Protein AF-A0A3E0DYV6-F1 (afdb_monomer)

Organism: NCBI:txid1682742

Mean predicted aligned error: 4.16 Å

pLDDT: mean 92.26, std 8.98, range [36.53, 98.69]

Foldseek 3Di:
DPLFFWKWKWFADDVVLLVLLQQLVVVLLVLAQVVNDDDPVVNVVSHDPQLQQQADEDPPDDDDPDHHDDDDPQHHHPVVLSCCSRHQFQKRWDHWDDPDPGMIMTGIHGRDPPRSDPLSVQSSSV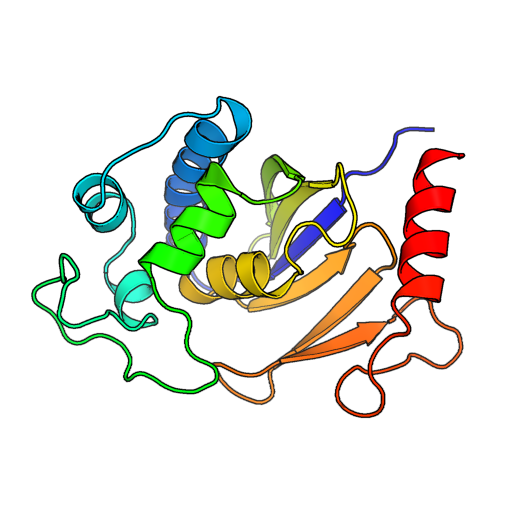SSVIGTAWTPNQLAIWGWADPDSRDIKIFGPPPPVRDICVVPNDDSVSSRVSNVVSVVD

Structure (mmCIF, N/CA/C/O backbone):
data_AF-A0A3E0DYV6-F1
#
_entry.id   AF-A0A3E0DYV6-F1
#
loop_
_atom_site.group_PDB
_atom_site.id
_atom_site.type_symbol
_atom_site.label_atom_id
_atom_site.label_alt_id
_atom_site.label_comp_id
_atom_site.label_asym_id
_atom_site.label_entity_id
_atom_site.label_seq_id
_atom_site.pdbx_PDB_ins_code
_atom_site.Cartn_x
_atom_site.Cartn_y
_atom_site.Cartn_z
_atom_site.occupancy
_atom_site.B_iso_or_equiv
_atom_site.auth_seq_id
_atom_site.auth_comp_id
_atom_site.auth_asym_id
_atom_site.auth_atom_id
_atom_site.pdbx_PDB_model_num
ATOM 1 N N . MET A 1 1 ? -1.177 6.296 27.813 1.00 36.53 1 MET A N 1
ATOM 2 C CA . MET A 1 1 ? -1.561 5.125 26.996 1.00 36.53 1 MET A CA 1
ATOM 3 C C . MET A 1 1 ? -0.676 5.125 25.763 1.00 36.53 1 MET A C 1
ATOM 5 O O . MET A 1 1 ? -0.430 6.206 25.243 1.00 36.53 1 MET A O 1
ATOM 9 N N . LYS A 1 2 ? -0.101 3.987 25.351 1.00 38.78 2 LYS A N 1
ATOM 10 C CA . LYS A 1 2 ? 0.674 3.945 24.100 1.00 38.78 2 LYS A CA 1
ATOM 11 C C . LYS A 1 2 ? -0.307 4.223 22.963 1.00 38.78 2 LYS A C 1
ATOM 13 O O . LYS A 1 2 ? -1.279 3.488 22.845 1.00 38.78 2 LYS A O 1
ATOM 18 N N . LYS A 1 3 ? -0.077 5.279 22.179 1.00 53.38 3 LYS A N 1
ATOM 19 C CA . LYS A 1 3 ? -0.738 5.420 20.879 1.00 53.38 3 LYS A CA 1
ATOM 20 C C . LYS A 1 3 ? -0.364 4.178 20.080 1.00 53.38 3 LYS A C 1
ATOM 22 O O . LYS A 1 3 ? 0.817 3.972 19.811 1.00 53.38 3 LYS A O 1
ATOM 27 N N . GLU A 1 4 ? -1.337 3.317 19.817 1.00 75.94 4 GLU A N 1
ATOM 28 C CA . GLU A 1 4 ? -1.139 2.222 18.880 1.00 75.94 4 GLU A CA 1
ATOM 29 C C . GLU A 1 4 ? -1.068 2.839 17.484 1.00 75.94 4 GLU A C 1
ATOM 31 O O . GLU A 1 4 ? -1.923 3.651 17.103 1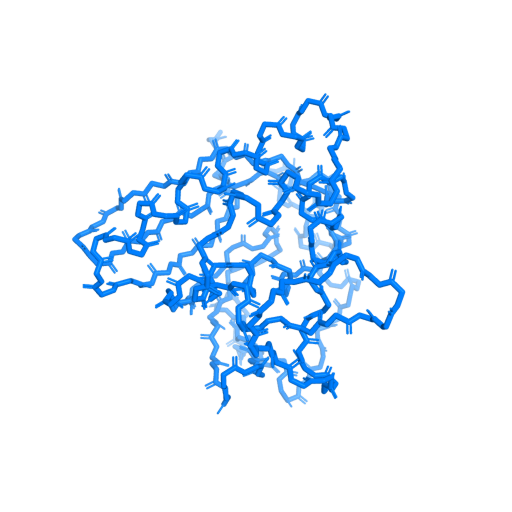.00 75.94 4 GLU A O 1
ATOM 36 N N . ASN A 1 5 ? 0.018 2.521 16.777 1.00 90.50 5 ASN A N 1
ATOM 37 C CA . ASN A 1 5 ? 0.214 2.925 15.392 1.00 90.50 5 ASN A CA 1
ATOM 38 C C . ASN A 1 5 ? -0.990 2.455 14.564 1.00 90.50 5 ASN A C 1
ATOM 40 O O . ASN A 1 5 ? -1.586 1.416 14.856 1.00 90.50 5 ASN A O 1
ATOM 44 N N . CYS A 1 6 ? -1.311 3.193 13.509 1.00 94.25 6 CYS A N 1
ATOM 45 C CA . CYS A 1 6 ? -2.191 2.683 12.469 1.00 94.25 6 CYS A CA 1
ATOM 46 C C . CYS A 1 6 ? -1.514 1.512 11.760 1.00 94.25 6 CYS A C 1
ATOM 48 O O . CYS A 1 6 ? -0.281 1.379 11.780 1.00 94.25 6 CYS A O 1
ATOM 50 N N . TYR A 1 7 ? -2.313 0.639 11.157 1.00 96.38 7 TYR A N 1
ATOM 51 C CA . TYR A 1 7 ? -1.773 -0.570 10.560 1.00 96.38 7 TYR A CA 1
ATOM 52 C C . TYR A 1 7 ? -2.598 -1.091 9.395 1.00 96.38 7 TYR A C 1
ATOM 54 O O . TYR A 1 7 ? -3.812 -0.930 9.352 1.00 96.38 7 TYR A O 1
ATOM 62 N N . LEU A 1 8 ? -1.921 -1.795 8.492 1.00 98.00 8 LEU A N 1
ATOM 63 C CA . LEU A 1 8 ? -2.512 -2.649 7.472 1.00 98.00 8 LEU A CA 1
ATOM 64 C C . LEU A 1 8 ? -2.082 -4.096 7.730 1.00 98.00 8 LEU A C 1
ATOM 66 O O . LEU A 1 8 ? -0.900 -4.437 7.654 1.00 98.00 8 LEU A O 1
ATOM 70 N N . GLU A 1 9 ? -3.053 -4.953 8.017 1.00 98.12 9 GLU A N 1
ATOM 71 C CA . GLU A 1 9 ? -2.880 -6.396 8.131 1.00 98.12 9 GLU A CA 1
ATOM 72 C C . GLU A 1 9 ? -3.137 -7.073 6.785 1.00 98.12 9 GLU A C 1
ATOM 74 O O . GLU A 1 9 ? -4.113 -6.775 6.086 1.00 98.12 9 GLU A O 1
ATOM 79 N N . PHE A 1 10 ? -2.288 -8.039 6.440 1.00 98.44 10 PHE A N 1
ATOM 80 C CA . PHE A 1 10 ? -2.413 -8.792 5.200 1.00 98.44 10 PHE A CA 1
ATOM 81 C C . PHE A 1 10 ? -1.960 -10.245 5.343 1.00 98.44 10 PHE A C 1
ATOM 83 O O . PHE A 1 10 ? -1.100 -10.585 6.158 1.00 98.44 10 PHE A O 1
ATOM 90 N N . GLY A 1 11 ? -2.537 -11.105 4.507 1.00 97.94 11 GLY A N 1
ATOM 91 C CA . GLY A 1 11 ? -2.074 -12.473 4.311 1.00 97.94 11 GLY A CA 1
ATOM 92 C C . GLY A 1 11 ? -1.046 -12.574 3.185 1.00 97.94 11 GLY A C 1
ATOM 93 O O . GLY A 1 11 ? -1.100 -11.799 2.233 1.00 97.94 11 GLY A O 1
ATOM 94 N N . TYR A 1 12 ? -0.151 -13.552 3.263 1.00 96.12 12 TYR A N 1
ATOM 95 C CA . TYR A 1 12 ? 0.742 -13.948 2.169 1.00 96.12 12 TYR A CA 1
ATOM 96 C C . TYR A 1 12 ? 0.897 -15.475 2.152 1.00 96.12 12 TYR A C 1
ATOM 98 O O . TYR A 1 12 ? 0.702 -16.130 3.177 1.00 96.12 12 TYR A O 1
ATOM 106 N N . PHE A 1 13 ? 1.195 -16.048 0.982 1.00 91.69 13 PHE A N 1
ATOM 107 C CA . PHE A 1 13 ? 1.303 -17.505 0.808 1.00 91.69 13 PHE A CA 1
ATOM 108 C C . PHE A 1 13 ? 2.742 -17.994 0.685 1.00 91.69 13 PHE A C 1
ATOM 110 O O . PHE A 1 13 ? 3.054 -19.094 1.137 1.00 91.69 13 PHE A O 1
ATOM 117 N N . GLU A 1 14 ? 3.609 -17.187 0.077 1.00 94.06 14 GLU A N 1
ATOM 118 C CA . GLU A 1 14 ? 5.018 -17.505 -0.113 1.00 94.06 14 GLU A CA 1
ATOM 119 C C . GLU A 1 14 ? 5.869 -16.527 0.690 1.00 94.06 14 GLU A C 1
ATOM 121 O O . GLU A 1 14 ? 5.656 -15.315 0.622 1.00 94.06 14 GLU A O 1
ATOM 126 N N . ASP A 1 15 ? 6.866 -17.037 1.417 1.00 95.00 15 ASP A N 1
ATOM 127 C CA . ASP A 1 15 ? 7.806 -16.192 2.163 1.00 95.00 15 ASP A CA 1
ATOM 128 C C . ASP A 1 15 ? 8.484 -15.162 1.253 1.00 95.00 15 ASP A C 1
ATOM 130 O O . ASP A 1 15 ? 8.661 -14.015 1.653 1.00 95.00 15 ASP A O 1
ATOM 134 N N . LEU A 1 16 ? 8.783 -15.541 0.005 1.00 96.62 16 LEU A N 1
ATOM 135 C CA . LEU A 1 16 ? 9.381 -14.651 -0.988 1.00 96.62 16 LEU A CA 1
ATOM 136 C C . LEU A 1 16 ? 8.534 -13.393 -1.233 1.00 96.62 16 LEU A C 1
ATOM 138 O O . LEU A 1 16 ? 9.091 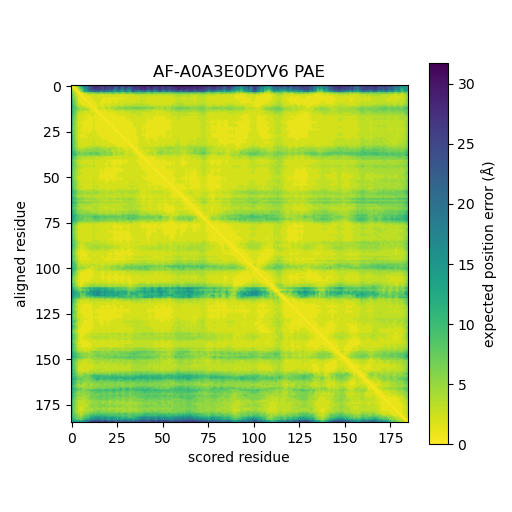-12.308 -1.351 1.00 96.62 16 LEU A O 1
ATOM 142 N N . ASN A 1 17 ? 7.200 -13.507 -1.245 1.00 96.81 17 ASN A N 1
ATOM 143 C CA . ASN A 1 17 ? 6.321 -12.348 -1.414 1.00 96.81 17 ASN A CA 1
ATOM 144 C C . ASN A 1 17 ? 6.468 -11.351 -0.262 1.00 96.81 17 ASN A C 1
ATOM 146 O O . ASN A 1 17 ? 6.466 -10.141 -0.485 1.00 96.81 17 ASN A O 1
ATOM 150 N N . PHE A 1 18 ? 6.615 -11.852 0.968 1.00 97.94 18 PHE A N 1
ATOM 151 C CA . PHE A 1 18 ? 6.861 -10.994 2.119 1.00 97.94 18 PHE A CA 1
ATOM 152 C C . PHE A 1 18 ? 8.260 -10.373 2.066 1.00 97.94 18 PHE A C 1
ATOM 154 O O . PHE A 1 18 ? 8.391 -9.181 2.325 1.00 97.94 18 PHE A O 1
ATOM 161 N N . GLU A 1 19 ? 9.295 -11.151 1.740 1.00 98.06 19 GLU A N 1
ATOM 162 C CA . GLU A 1 19 ? 10.672 -10.642 1.691 1.00 98.06 19 GLU A CA 1
ATOM 163 C C . GLU A 1 19 ? 10.847 -9.568 0.610 1.00 98.06 19 GLU A C 1
ATOM 165 O O . GLU A 1 19 ? 11.429 -8.518 0.882 1.00 98.06 19 GLU A O 1
ATOM 170 N N . ASP A 1 20 ? 10.277 -9.775 -0.580 1.00 98.44 20 ASP A N 1
ATOM 171 C CA . ASP A 1 20 ? 10.275 -8.771 -1.646 1.00 98.44 20 ASP A CA 1
ATOM 172 C C . ASP A 1 20 ? 9.517 -7.507 -1.213 1.00 98.44 20 ASP A C 1
ATOM 174 O O . ASP A 1 20 ? 10.021 -6.392 -1.374 1.00 98.44 20 ASP A O 1
ATOM 178 N N . LEU A 1 21 ? 8.330 -7.667 -0.609 1.00 98.69 21 LEU A N 1
ATOM 179 C CA . LEU A 1 21 ? 7.551 -6.544 -0.081 1.00 98.69 21 LEU A CA 1
ATOM 180 C C . LEU A 1 21 ? 8.345 -5.778 0.979 1.00 98.69 21 LEU A C 1
ATOM 182 O O . LEU A 1 21 ? 8.376 -4.550 0.946 1.00 98.69 21 LEU A O 1
ATOM 186 N N . LYS A 1 22 ? 9.008 -6.482 1.904 1.00 98.56 22 LYS A N 1
ATOM 187 C CA . LYS A 1 22 ? 9.836 -5.881 2.955 1.00 98.56 22 LYS A CA 1
ATOM 188 C C . LYS A 1 22 ? 11.014 -5.127 2.370 1.00 98.56 22 LYS A C 1
ATOM 190 O O . LYS A 1 22 ? 11.260 -3.997 2.784 1.00 98.56 22 LYS A O 1
ATOM 195 N N . PHE A 1 23 ? 11.703 -5.709 1.395 1.00 98.62 23 PHE A N 1
ATOM 196 C CA . PHE A 1 23 ? 12.809 -5.054 0.715 1.00 98.62 23 PHE A CA 1
ATOM 197 C C . PHE A 1 23 ? 12.372 -3.728 0.082 1.00 98.62 23 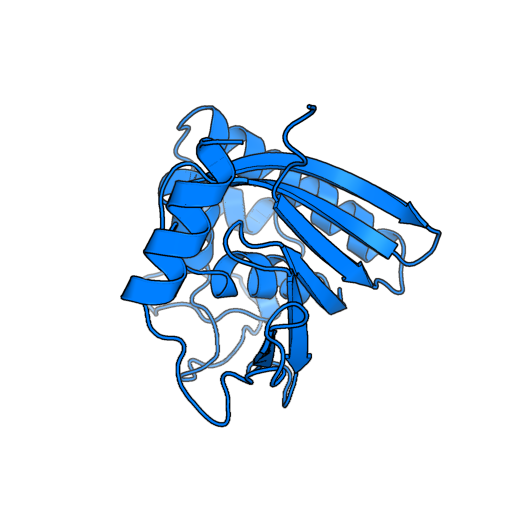PHE A C 1
ATOM 199 O O . PHE A 1 23 ? 12.962 -2.684 0.374 1.00 98.62 23 PHE A O 1
ATOM 206 N N . THR A 1 24 ? 11.314 -3.745 -0.731 1.00 98.56 24 THR A N 1
ATOM 207 C CA . THR A 1 24 ? 10.813 -2.539 -1.399 1.00 98.56 24 THR A CA 1
ATOM 208 C C . THR A 1 24 ? 10.242 -1.530 -0.398 1.00 98.56 24 THR A C 1
ATOM 210 O O . THR A 1 24 ? 10.508 -0.331 -0.509 1.00 98.56 24 THR A O 1
ATOM 213 N N . PHE A 1 25 ? 9.513 -1.997 0.620 1.00 98.69 25 PHE A N 1
ATOM 214 C CA . PHE A 1 25 ? 8.972 -1.154 1.687 1.00 98.69 25 PHE A CA 1
ATOM 215 C C . PHE A 1 25 ? 10.068 -0.375 2.413 1.00 98.69 25 PHE A C 1
ATOM 217 O O . PHE A 1 25 ? 9.904 0.820 2.626 1.00 98.69 25 PHE A O 1
ATOM 224 N N . GLU A 1 26 ? 11.201 -0.997 2.754 1.00 98.56 26 GLU A N 1
ATOM 225 C CA . GLU A 1 26 ? 12.291 -0.281 3.429 1.00 98.56 26 GLU A CA 1
ATOM 226 C C . GLU A 1 26 ? 12.878 0.841 2.556 1.00 98.56 26 GLU A C 1
ATOM 228 O O . GLU A 1 26 ? 13.280 1.879 3.084 1.00 98.56 26 GLU A O 1
ATOM 233 N N . LYS A 1 27 ? 12.873 0.697 1.221 1.00 98.44 27 LYS A N 1
ATOM 234 C CA . LYS A 1 27 ? 13.270 1.783 0.306 1.00 98.44 27 LYS A CA 1
ATOM 235 C C . LYS A 1 27 ? 12.263 2.930 0.311 1.00 98.44 27 LYS A C 1
ATOM 237 O O . LYS A 1 27 ? 12.663 4.086 0.435 1.00 98.44 27 LYS A O 1
ATOM 242 N N . ILE A 1 28 ? 10.971 2.609 0.221 1.00 98.25 28 ILE A N 1
ATOM 243 C CA . ILE A 1 28 ? 9.878 3.593 0.281 1.00 98.25 28 ILE A CA 1
ATOM 244 C C . ILE A 1 28 ? 9.906 4.330 1.617 1.00 98.25 28 ILE A C 1
ATOM 246 O O . ILE A 1 28 ? 9.919 5.556 1.637 1.00 98.25 28 ILE A O 1
ATOM 250 N N . LYS A 1 29 ? 9.989 3.597 2.729 1.00 98.31 29 LYS A N 1
ATOM 251 C CA . LYS A 1 29 ? 10.096 4.147 4.081 1.00 98.31 29 LYS A CA 1
ATOM 252 C C . LYS A 1 29 ? 11.302 5.066 4.220 1.00 98.31 29 LYS A C 1
ATOM 254 O O . LYS A 1 29 ? 11.166 6.160 4.761 1.00 98.31 29 LYS A O 1
ATOM 259 N N . TYR A 1 30 ? 12.470 4.649 3.731 1.00 97.88 30 TYR A N 1
ATOM 260 C CA . TYR A 1 30 ? 13.669 5.481 3.779 1.00 97.88 30 TYR A CA 1
ATOM 261 C C . TYR A 1 30 ? 13.493 6.775 2.977 1.00 97.88 30 TYR A C 1
ATOM 263 O O . TYR A 1 30 ? 13.776 7.849 3.505 1.00 97.88 30 TYR A O 1
ATOM 271 N N . SER A 1 31 ? 12.981 6.686 1.747 1.00 97.62 31 SER A N 1
ATOM 272 C CA . SER A 1 31 ? 12.685 7.850 0.906 1.00 97.62 31 SER A CA 1
ATOM 273 C C . SER A 1 31 ? 11.678 8.788 1.582 1.00 97.62 31 SER A C 1
ATOM 275 O O . SER A 1 31 ? 11.975 9.968 1.765 1.00 97.62 31 SER A O 1
ATOM 277 N N . LYS A 1 32 ? 10.560 8.249 2.076 1.00 96.56 32 LYS A N 1
ATOM 278 C CA . LYS A 1 32 ? 9.471 9.015 2.685 1.00 96.56 32 LYS A CA 1
ATOM 279 C C . LYS A 1 32 ? 9.841 9.696 3.988 1.00 96.56 32 LYS A C 1
ATOM 281 O O . LYS A 1 32 ? 9.604 10.890 4.148 1.00 96.56 32 LYS A O 1
ATOM 286 N N . ASN A 1 33 ? 10.406 8.946 4.927 1.00 97.19 33 ASN A N 1
ATOM 287 C CA . ASN A 1 33 ? 10.671 9.460 6.268 1.00 97.19 33 ASN A CA 1
ATOM 288 C C . ASN 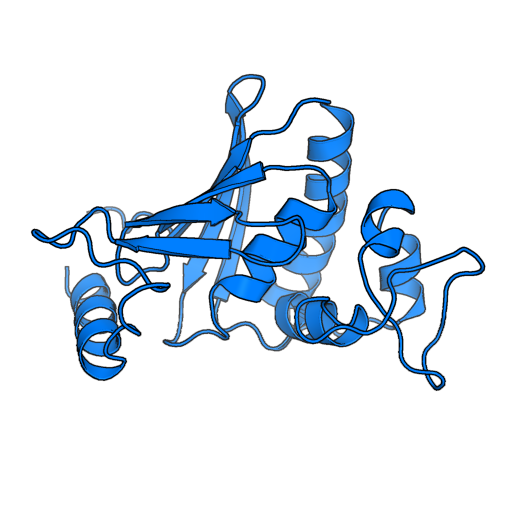A 1 33 ? 11.878 10.415 6.296 1.00 97.19 33 ASN A C 1
ATOM 290 O O . ASN A 1 33 ? 12.059 11.126 7.280 1.00 97.19 33 ASN A O 1
ATOM 294 N N . ASN A 1 34 ? 12.701 10.439 5.238 1.00 96.19 34 ASN A N 1
ATOM 295 C CA . ASN A 1 34 ? 13.848 11.345 5.111 1.00 96.19 34 ASN A CA 1
ATOM 296 C C . ASN A 1 34 ? 13.672 12.393 3.997 1.00 96.19 34 ASN A C 1
ATOM 298 O O . ASN A 1 34 ? 14.614 13.133 3.723 1.00 96.19 34 ASN A O 1
ATOM 302 N N . SER A 1 35 ? 12.499 12.455 3.355 1.00 93.88 35 SER A N 1
ATOM 303 C CA . SER A 1 35 ? 12.205 13.362 2.235 1.00 93.88 35 SER A CA 1
ATOM 304 C C . SER A 1 35 ? 13.241 13.290 1.101 1.00 93.88 35 SER A C 1
ATOM 306 O O . SER A 1 35 ? 13.708 14.312 0.602 1.00 93.88 35 SER A O 1
ATOM 308 N N . ILE A 1 36 ? 13.641 12.073 0.721 1.00 94.44 36 ILE A N 1
ATOM 309 C CA . ILE A 1 36 ? 14.629 11.825 -0.336 1.00 94.44 36 ILE A CA 1
ATOM 310 C C . ILE A 1 36 ? 13.904 11.482 -1.631 1.00 94.44 36 ILE A C 1
ATOM 312 O O . ILE A 1 36 ? 13.303 10.414 -1.745 1.00 94.44 36 ILE A O 1
ATOM 316 N N . GLU A 1 37 ? 14.030 12.347 -2.629 1.00 92.88 37 GLU A N 1
ATOM 317 C CA . GLU A 1 37 ? 13.590 12.062 -3.992 1.00 92.88 37 GLU A CA 1
ATOM 318 C C . GLU A 1 37 ? 14.558 11.097 -4.690 1.00 92.88 37 GLU A C 1
ATOM 320 O O . GLU A 1 37 ? 15.781 11.190 -4.561 1.00 92.88 37 GLU A O 1
ATOM 325 N N . THR A 1 38 ? 14.003 10.152 -5.444 1.00 94.00 38 THR A N 1
ATOM 326 C CA . THR A 1 38 ? 14.758 9.195 -6.260 1.00 94.00 38 THR A CA 1
ATOM 327 C C . THR A 1 38 ? 14.159 9.146 -7.663 1.00 94.00 38 THR A C 1
ATOM 329 O O . THR A 1 38 ? 13.032 9.586 -7.876 1.00 94.00 38 THR A O 1
ATOM 332 N N . ASN A 1 39 ? 14.930 8.664 -8.636 1.00 94.06 39 ASN A N 1
ATOM 333 C CA . ASN A 1 39 ? 14.519 8.664 -10.039 1.00 94.06 39 ASN A CA 1
ATOM 334 C C . ASN A 1 39 ? 13.743 7.396 -10.434 1.00 94.06 39 ASN A C 1
ATOM 336 O O . ASN A 1 39 ? 13.762 6.383 -9.742 1.00 94.06 39 ASN A O 1
ATOM 340 N N . ASP A 1 40 ? 13.123 7.434 -11.607 1.00 94.94 40 ASP A N 1
ATOM 341 C CA . ASP A 1 40 ? 12.281 6.352 -12.119 1.00 94.94 40 ASP A CA 1
ATOM 342 C C . ASP A 1 40 ? 13.006 5.006 -12.296 1.00 94.94 40 ASP A C 1
ATOM 344 O O . ASP A 1 40 ? 12.415 3.953 -12.039 1.00 94.94 40 ASP A O 1
ATOM 348 N N . ASN A 1 41 ? 14.288 5.020 -12.698 1.00 96.69 41 ASN A N 1
ATOM 349 C CA . ASN A 1 41 ? 15.100 3.800 -12.827 1.00 96.69 41 ASN A CA 1
ATOM 350 C C . ASN A 1 41 ? 15.257 3.102 -11.472 1.00 96.69 41 ASN A C 1
ATOM 352 O O . ASN A 1 41 ? 15.125 1.884 -11.387 1.00 96.69 41 ASN A O 1
ATOM 356 N N . TYR A 1 42 ? 15.489 3.877 -10.409 1.00 97.56 42 TYR A N 1
ATOM 357 C CA . TYR A 1 42 ? 15.642 3.347 -9.058 1.00 97.56 42 TYR A CA 1
ATOM 358 C C . TYR A 1 42 ? 14.429 2.507 -8.646 1.00 97.56 42 TYR A C 1
ATOM 360 O O . TYR A 1 42 ? 14.586 1.406 -8.118 1.00 97.56 42 TYR A O 1
ATOM 368 N N . TRP A 1 43 ? 13.216 2.986 -8.920 1.00 97.56 43 TRP A N 1
ATOM 369 C CA . TRP A 1 43 ? 12.001 2.264 -8.552 1.00 97.56 43 TRP A CA 1
ATOM 370 C C . TRP A 1 43 ? 11.780 1.008 -9.389 1.00 97.56 43 TRP A C 1
ATOM 372 O O . TRP A 1 43 ? 11.435 -0.030 -8.827 1.00 97.56 43 TRP A O 1
ATOM 382 N N . LEU A 1 44 ? 12.049 1.052 -10.695 1.00 97.62 44 LEU A N 1
ATOM 383 C CA . LEU A 1 44 ? 11.968 -0.143 -11.542 1.00 97.62 44 LEU A CA 1
ATOM 384 C C . LEU A 1 44 ? 12.963 -1.235 -11.119 1.00 97.62 44 LEU A C 1
ATOM 386 O O . LEU A 1 44 ? 12.645 -2.416 -11.220 1.00 97.62 44 LEU A O 1
ATOM 390 N N . GLU A 1 45 ? 14.146 -0.861 -10.627 1.00 96.94 45 GLU A N 1
ATOM 391 C CA . GLU A 1 45 ? 15.168 -1.810 -10.162 1.00 96.94 45 GLU A CA 1
ATOM 392 C C . GLU A 1 45 ? 14.871 -2.404 -8.775 1.00 96.94 45 GLU A C 1
ATOM 394 O O . GLU A 1 45 ? 15.343 -3.497 -8.462 1.00 96.94 45 GLU A O 1
ATOM 399 N N . ASN A 1 46 ? 14.102 -1.702 -7.933 1.00 97.50 46 ASN A N 1
ATOM 400 C CA . ASN A 1 46 ? 13.819 -2.112 -6.550 1.00 97.50 46 ASN A CA 1
ATOM 401 C C . ASN A 1 46 ? 12.424 -2.729 -6.356 1.00 97.50 46 ASN A C 1
ATOM 403 O O . ASN A 1 46 ? 12.064 -3.073 -5.227 1.00 97.50 46 ASN A O 1
ATOM 407 N N . PHE A 1 47 ? 11.647 -2.888 -7.428 1.00 98.12 47 PHE A N 1
ATOM 408 C CA . PHE A 1 47 ? 10.409 -3.663 -7.434 1.00 98.12 47 PHE A CA 1
ATOM 409 C C . PHE A 1 47 ? 10.616 -4.989 -8.174 1.00 98.12 47 PHE A C 1
ATOM 411 O O . PHE A 1 47 ? 11.221 -5.013 -9.248 1.00 98.12 47 PHE A O 1
ATOM 418 N N . PRO A 1 48 ? 10.081 -6.112 -7.664 1.00 97.88 48 PRO A N 1
ATOM 419 C CA . PRO A 1 48 ? 10.129 -7.359 -8.403 1.00 97.88 48 PRO A CA 1
ATOM 420 C C . PRO A 1 48 ? 9.219 -7.269 -9.631 1.00 97.88 48 PRO A C 1
ATOM 422 O O . PRO A 1 48 ? 8.135 -6.679 -9.591 1.00 97.88 48 PRO A O 1
ATOM 425 N N . LYS A 1 49 ? 9.631 -7.927 -10.719 1.00 97.94 49 LYS A N 1
ATOM 426 C CA . LYS A 1 49 ? 8.908 -7.924 -11.999 1.00 97.94 49 LYS A CA 1
ATOM 427 C C . LYS A 1 49 ? 7.406 -8.200 -11.839 1.00 97.94 49 LYS A C 1
ATOM 429 O O . LYS A 1 49 ? 6.603 -7.429 -12.348 1.00 97.94 49 LYS A O 1
ATOM 434 N N . TYR A 1 50 ? 7.026 -9.243 -11.096 1.00 97.50 50 TYR A N 1
ATOM 435 C CA . TYR A 1 50 ? 5.617 -9.636 -10.923 1.00 97.50 50 TYR A CA 1
ATOM 436 C C . TYR A 1 50 ? 4.759 -8.580 -10.202 1.00 97.50 50 TYR A C 1
ATOM 438 O O . TYR A 1 50 ? 3.534 -8.598 -10.310 1.00 97.50 50 TYR A O 1
ATOM 446 N N . SER A 1 51 ? 5.387 -7.678 -9.442 1.00 97.44 51 SER A N 1
ATOM 447 C CA . SER A 1 51 ? 4.713 -6.542 -8.813 1.00 97.44 51 SER A CA 1
ATOM 448 C C . SER A 1 51 ? 4.507 -5.425 -9.834 1.00 97.44 51 SER A C 1
ATOM 450 O O . SER A 1 51 ? 3.395 -4.923 -9.968 1.00 97.44 51 SER A O 1
ATOM 452 N N . ILE A 1 52 ? 5.535 -5.115 -10.637 1.00 97.94 52 ILE A N 1
ATOM 453 C CA . ILE A 1 52 ? 5.474 -4.102 -11.706 1.00 97.94 52 ILE A CA 1
ATOM 454 C C . ILE A 1 52 ? 4.421 -4.456 -12.768 1.00 97.94 52 ILE A C 1
ATOM 456 O O . ILE A 1 52 ? 3.713 -3.576 -13.253 1.00 97.94 52 ILE A O 1
ATOM 460 N N . GLU A 1 53 ? 4.269 -5.742 -13.102 1.00 97.19 53 GLU A N 1
ATOM 461 C CA . GLU A 1 53 ? 3.287 -6.233 -14.085 1.00 97.19 53 GLU A CA 1
ATOM 462 C C . GLU A 1 53 ? 1.831 -5.842 -13.760 1.00 97.19 53 GLU A C 1
ATOM 464 O O . GLU A 1 53 ? 0.989 -5.851 -14.655 1.00 97.19 53 GLU A O 1
ATOM 469 N N . LYS A 1 54 ? 1.528 -5.466 -12.510 1.00 95.81 54 LYS A N 1
ATOM 470 C CA . LYS A 1 54 ? 0.181 -5.093 -12.044 1.00 95.81 54 LYS A CA 1
ATOM 471 C C . LYS A 1 54 ? -0.166 -3.615 -12.214 1.00 95.81 54 LYS A C 1
ATOM 473 O O . LYS A 1 54 ? -1.287 -3.223 -11.902 1.00 95.81 54 LYS A O 1
ATOM 478 N N . PHE A 1 55 ? 0.773 -2.798 -12.675 1.00 96.94 55 PHE A N 1
ATOM 479 C CA . PHE A 1 55 ? 0.579 -1.360 -12.847 1.00 96.94 55 PHE A CA 1
ATOM 480 C C . PHE A 1 55 ? 0.561 -0.982 -14.318 1.00 96.94 55 PHE A C 1
ATOM 482 O O . PHE A 1 55 ? 1.162 -1.667 -15.144 1.00 96.94 55 PHE A O 1
ATOM 489 N N . TRP A 1 56 ? -0.105 0.121 -14.648 1.00 97.06 56 TRP A N 1
ATOM 490 C CA . TRP A 1 56 ? -0.038 0.702 -15.987 1.00 97.06 56 TRP A CA 1
ATOM 491 C C . TRP A 1 56 ? 0.953 1.875 -16.025 1.00 97.06 56 TRP A C 1
ATOM 493 O O . TRP A 1 56 ? 1.310 2.443 -14.990 1.00 97.06 56 TRP A O 1
ATOM 503 N N . PHE A 1 57 ? 1.393 2.227 -17.234 1.00 97.88 57 PHE A N 1
ATOM 504 C CA . PHE A 1 57 ? 2.385 3.275 -17.509 1.00 97.88 57 PHE A CA 1
ATOM 505 C C . PHE A 1 57 ? 1.891 4.194 -18.637 1.00 97.88 57 PHE A C 1
ATOM 507 O O . PHE A 1 57 ? 1.302 3.714 -19.611 1.00 97.88 57 PHE A O 1
ATOM 514 N N . LEU A 1 58 ? 2.143 5.500 -18.539 1.00 96.31 58 LEU A N 1
ATOM 515 C CA . LEU A 1 58 ? 1.943 6.467 -19.623 1.00 96.31 58 LEU A CA 1
ATOM 516 C C . LEU A 1 58 ? 2.966 6.254 -20.740 1.00 96.31 58 LEU A C 1
ATOM 518 O O . LEU A 1 58 ? 4.076 5.801 -20.505 1.00 96.31 58 LEU A O 1
ATOM 522 N N . ASP A 1 59 ? 2.644 6.644 -21.973 1.00 93.75 59 ASP A N 1
ATOM 523 C CA . ASP A 1 59 ? 3.580 6.537 -23.108 1.00 93.75 59 ASP A CA 1
ATOM 524 C C . ASP A 1 59 ? 4.862 7.356 -22.961 1.00 93.75 59 ASP A C 1
ATOM 526 O O . ASP A 1 59 ? 5.875 7.003 -23.558 1.00 93.75 59 ASP A O 1
ATOM 530 N N . SER A 1 60 ? 4.829 8.408 -22.145 1.00 95.75 60 SER A N 1
ATOM 531 C CA . SER A 1 60 ? 5.990 9.229 -21.802 1.00 95.75 60 SER A CA 1
ATOM 532 C C . SER A 1 60 ? 6.896 8.620 -20.735 1.00 95.75 60 SER A C 1
ATOM 534 O O . SER A 1 60 ? 7.986 9.143 -20.515 1.00 95.75 60 SER A O 1
ATOM 536 N N . ASP A 1 61 ? 6.447 7.573 -20.048 1.00 97.12 61 ASP A N 1
ATOM 537 C CA . ASP A 1 61 ? 7.174 7.005 -18.922 1.00 97.12 61 ASP A CA 1
ATOM 538 C C . ASP A 1 61 ? 8.410 6.228 -19.361 1.00 97.12 61 ASP A C 1
ATOM 540 O O . ASP A 1 61 ? 8.466 5.622 -20.437 1.00 97.12 61 ASP A O 1
ATOM 544 N N . LEU A 1 62 ? 9.366 6.130 -18.443 1.00 96.94 62 LEU A N 1
ATOM 545 C CA . LEU A 1 62 ? 10.317 5.035 -18.469 1.00 96.94 62 LEU A CA 1
ATOM 546 C C . LEU A 1 62 ? 9.567 3.712 -18.217 1.00 96.94 62 LEU A C 1
ATOM 548 O O . LEU A 1 62 ? 9.013 3.496 -17.145 1.00 96.94 62 LEU A O 1
ATOM 552 N N . LYS A 1 63 ? 9.543 2.809 -19.205 1.00 95.62 63 LYS A N 1
ATOM 553 C CA . LYS A 1 63 ? 8.793 1.543 -19.124 1.00 95.62 63 LYS A CA 1
ATOM 554 C C . LYS A 1 63 ? 9.709 0.322 -19.025 1.00 95.62 63 LYS A C 1
ATOM 556 O O . LYS A 1 63 ? 10.763 0.290 -19.666 1.00 95.62 63 LYS A O 1
ATOM 561 N N . PRO A 1 64 ? 9.287 -0.733 -18.309 1.00 95.31 64 PRO A N 1
ATOM 562 C CA . PRO A 1 64 ? 9.953 -2.024 -18.391 1.00 95.31 64 PRO A CA 1
ATOM 563 C C . PRO A 1 64 ? 9.773 -2.667 -19.776 1.00 95.31 64 PRO A C 1
ATOM 565 O O . PRO A 1 64 ? 8.776 -2.455 -20.460 1.00 95.31 64 PRO A O 1
ATOM 568 N N . ASN A 1 65 ? 10.705 -3.541 -20.164 1.00 94.88 65 ASN A N 1
ATOM 569 C CA . ASN A 1 65 ? 10.629 -4.298 -21.421 1.00 94.88 65 ASN A CA 1
ATOM 570 C C . ASN A 1 65 ? 9.805 -5.601 -21.294 1.00 94.88 65 ASN A C 1
ATOM 572 O O . ASN A 1 65 ? 10.188 -6.658 -21.797 1.00 94.88 65 ASN A O 1
ATOM 576 N N . PHE A 1 66 ? 8.702 -5.562 -20.548 1.00 96.12 66 PHE A N 1
ATOM 577 C CA . PHE A 1 66 ? 7.766 -6.676 -20.385 1.00 96.12 66 PHE A CA 1
ATOM 578 C C . PHE A 1 66 ? 6.329 -6.155 -20.332 1.00 96.12 66 PHE A C 1
ATOM 580 O O . PHE A 1 66 ? 6.102 -4.961 -20.155 1.00 96.12 66 PHE A O 1
ATOM 587 N N . LYS A 1 67 ? 5.353 -7.050 -20.519 1.00 96.56 67 LYS A N 1
ATOM 588 C CA . LYS A 1 67 ? 3.936 -6.678 -20.504 1.00 96.56 67 LYS A CA 1
ATOM 589 C C . LYS A 1 67 ? 3.527 -6.202 -19.109 1.00 96.56 67 LYS A C 1
ATOM 591 O O . LYS A 1 67 ? 3.768 -6.902 -18.135 1.00 96.56 67 LYS A O 1
ATOM 596 N N . THR A 1 68 ? 2.868 -5.055 -19.045 1.00 96.81 68 THR A N 1
ATOM 597 C CA . THR A 1 68 ? 2.290 -4.476 -17.830 1.00 96.81 68 THR A CA 1
ATOM 598 C C . THR A 1 68 ? 0.765 -4.409 -17.942 1.00 96.81 68 THR A C 1
ATOM 600 O O . THR A 1 68 ? 0.200 -4.832 -18.959 1.00 96.81 68 THR A O 1
ATOM 603 N N . ALA A 1 69 ? 0.087 -3.947 -16.891 1.00 94.88 69 ALA A N 1
ATOM 604 C CA . ALA A 1 69 ? -1.366 -3.854 -16.880 1.00 94.88 69 ALA A CA 1
ATOM 605 C C . ALA A 1 69 ? -1.863 -2.780 -17.859 1.00 94.88 69 ALA A C 1
ATOM 607 O O . ALA A 1 69 ? -1.223 -1.743 -18.060 1.00 94.88 69 ALA A O 1
ATOM 608 N N . ASP A 1 70 ? -3.032 -3.025 -18.449 1.00 93.69 70 ASP A N 1
ATOM 609 C CA . ASP A 1 70 ? -3.716 -2.032 -19.268 1.00 93.69 70 ASP A CA 1
ATOM 610 C C . ASP A 1 70 ? -4.280 -0.914 -18.378 1.00 93.69 70 ASP A C 1
ATOM 612 O O . ASP A 1 70 ? -4.662 -1.132 -17.221 1.00 93.69 70 ASP A O 1
ATOM 616 N N . LYS A 1 71 ? -4.357 0.302 -18.927 1.00 93.75 71 LYS A N 1
ATOM 617 C CA . LYS A 1 71 ? -4.965 1.437 -18.229 1.00 93.75 71 LYS A CA 1
ATOM 618 C C . LYS A 1 71 ? -6.470 1.204 -18.075 1.00 93.75 71 LYS A C 1
ATOM 620 O O . LYS A 1 71 ? -7.218 1.295 -19.048 1.00 93.75 71 LYS A O 1
ATOM 625 N N . THR A 1 72 ? -6.901 0.963 -16.842 1.00 88.12 72 THR A N 1
ATOM 626 C CA . THR A 1 72 ? -8.311 0.901 -16.436 1.00 88.12 72 THR A CA 1
ATOM 627 C C . THR A 1 72 ? -8.603 2.018 -15.435 1.00 88.12 72 THR A C 1
ATOM 629 O O . THR A 1 72 ? -7.698 2.733 -15.004 1.00 88.12 72 THR A O 1
ATOM 632 N N . GLU A 1 73 ? -9.871 2.195 -15.070 1.00 82.00 73 GLU A N 1
ATOM 633 C CA . GLU A 1 73 ? -10.252 3.122 -13.997 1.00 82.00 73 GLU A CA 1
ATOM 634 C C . GLU A 1 73 ? -9.802 2.646 -12.602 1.00 82.00 73 GLU A C 1
ATOM 636 O O . GLU A 1 73 ? -9.771 3.444 -11.669 1.00 82.00 73 GLU A O 1
ATOM 641 N N . PHE A 1 74 ? -9.419 1.371 -12.470 1.00 79.88 74 PHE A N 1
ATOM 642 C CA . PHE A 1 74 ? -9.084 0.731 -11.195 1.00 79.88 74 PHE A CA 1
ATOM 643 C C . PHE A 1 74 ? -7.598 0.376 -11.060 1.00 79.88 74 PHE A C 1
ATOM 645 O O . PHE A 1 74 ? -7.099 0.209 -9.946 1.00 79.88 74 PHE A O 1
ATOM 652 N N . ASN A 1 75 ? -6.865 0.292 -12.173 1.00 86.88 75 ASN A N 1
ATOM 653 C CA . ASN A 1 75 ? -5.428 0.063 -12.143 1.00 86.88 75 ASN A CA 1
ATOM 654 C C . ASN A 1 75 ? -4.673 1.340 -11.790 1.00 86.88 75 ASN A C 1
ATOM 656 O O . ASN A 1 75 ? -4.918 2.425 -12.324 1.00 86.88 75 ASN A O 1
ATOM 660 N N . TRP A 1 76 ? -3.685 1.184 -10.915 1.00 93.81 76 TRP A N 1
ATOM 661 C CA . TRP A 1 76 ? -2.810 2.275 -10.520 1.00 93.81 76 TRP A CA 1
ATOM 662 C C . TRP A 1 76 ? -1.732 2.524 -11.566 1.00 93.81 76 TRP A C 1
ATOM 664 O O . TRP A 1 76 ? -1.126 1.599 -12.115 1.00 93.81 76 TRP A O 1
ATOM 674 N N . HIS A 1 77 ? -1.481 3.805 -11.803 1.00 96.50 77 HIS A N 1
ATOM 675 C CA . HIS A 1 77 ? -0.295 4.253 -12.506 1.00 96.50 77 HIS A CA 1
ATOM 676 C C . HIS A 1 77 ? 0.927 4.006 -11.619 1.00 96.50 77 HIS A C 1
ATOM 678 O O . HIS A 1 77 ? 0.918 4.438 -10.462 1.00 96.50 77 HIS A O 1
ATOM 684 N 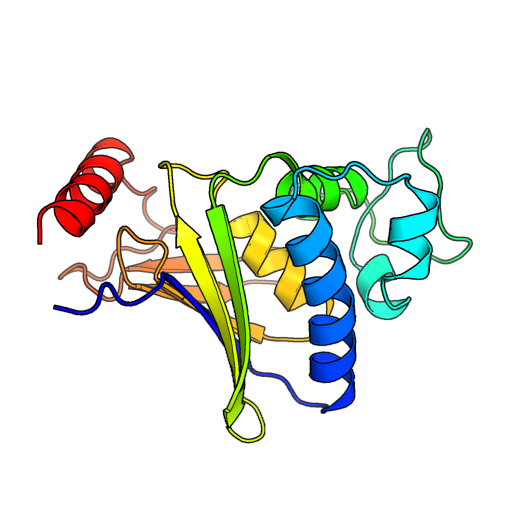N . PHE A 1 78 ? 1.966 3.346 -12.142 1.00 97.62 78 PHE A N 1
ATOM 685 C CA . PHE A 1 78 ? 3.130 2.962 -11.336 1.00 97.62 78 PHE A CA 1
ATOM 686 C C . PHE A 1 78 ? 3.772 4.173 -10.647 1.00 97.62 78 PHE A C 1
ATOM 688 O O . PHE A 1 78 ? 3.856 4.212 -9.421 1.00 97.62 78 PHE A O 1
ATOM 695 N N . TYR A 1 79 ? 4.147 5.204 -11.408 1.00 97.31 79 TYR A N 1
ATOM 696 C CA . TYR A 1 79 ? 4.866 6.348 -10.843 1.00 97.31 79 TYR A CA 1
ATOM 697 C C . TYR A 1 79 ? 4.004 7.236 -9.946 1.00 97.31 79 TYR A C 1
ATOM 699 O O . TYR A 1 79 ? 4.520 7.782 -8.978 1.00 97.31 79 TYR A O 1
ATOM 707 N N . SER A 1 80 ? 2.689 7.316 -10.174 1.00 95.75 80 SER A N 1
ATOM 708 C CA . SER A 1 80 ? 1.804 8.050 -9.254 1.00 95.75 80 SER A CA 1
ATOM 709 C C . SER A 1 80 ? 1.642 7.329 -7.920 1.00 95.75 80 SER A C 1
ATOM 711 O O . SER A 1 80 ? 1.556 7.986 -6.885 1.00 95.75 80 SER A O 1
ATOM 713 N N . LEU A 1 81 ? 1.622 5.989 -7.920 1.00 96.62 81 LEU A N 1
ATOM 714 C CA . LEU A 1 81 ? 1.644 5.228 -6.673 1.00 96.62 81 LEU A CA 1
ATOM 715 C C . LEU A 1 81 ? 2.955 5.473 -5.921 1.00 96.62 81 LEU A C 1
ATOM 717 O O . LEU A 1 81 ? 2.936 5.715 -4.719 1.00 96.62 81 LEU A O 1
ATOM 721 N N . ILE A 1 82 ? 4.087 5.422 -6.622 1.00 97.25 82 ILE A N 1
ATOM 722 C CA . ILE A 1 82 ? 5.400 5.669 -6.025 1.00 97.25 82 ILE A CA 1
ATOM 723 C C . ILE A 1 82 ? 5.474 7.073 -5.430 1.00 97.25 82 ILE A C 1
ATOM 725 O O . ILE A 1 82 ? 5.805 7.205 -4.258 1.00 97.25 82 ILE A O 1
ATOM 729 N N . GLU A 1 83 ? 5.112 8.100 -6.197 1.00 95.62 83 GLU A N 1
ATOM 730 C CA . GLU A 1 83 ? 5.124 9.492 -5.747 1.00 95.62 83 GLU A CA 1
ATOM 731 C C . GLU A 1 83 ? 4.253 9.688 -4.499 1.00 95.62 83 GLU A C 1
ATOM 733 O O . GLU A 1 83 ? 4.679 10.322 -3.528 1.00 95.62 83 GLU A O 1
ATOM 738 N N . LEU A 1 84 ? 3.056 9.084 -4.490 1.00 95.38 84 LEU A N 1
ATOM 739 C CA . LEU A 1 84 ? 2.206 9.043 -3.308 1.00 95.38 84 LEU A CA 1
ATOM 740 C C . LEU A 1 84 ? 2.975 8.435 -2.135 1.00 95.38 84 LEU A C 1
ATOM 742 O O . LEU A 1 84 ? 3.196 9.118 -1.143 1.00 95.38 84 LEU A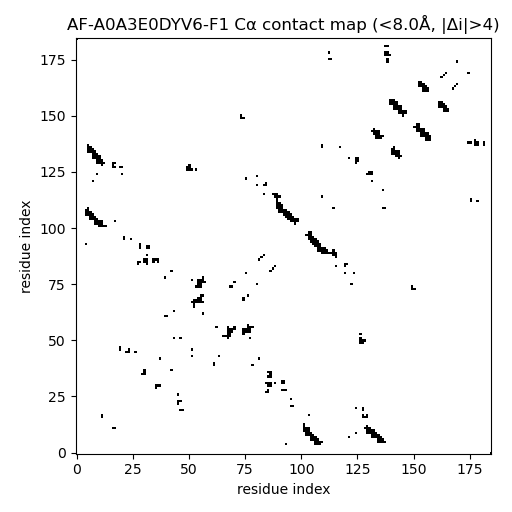 O 1
ATOM 746 N N . LEU A 1 85 ? 3.413 7.181 -2.249 1.00 96.75 85 LEU A N 1
ATOM 747 C CA . LEU A 1 85 ? 3.989 6.428 -1.136 1.00 96.75 85 LEU A CA 1
ATOM 748 C C . LEU A 1 85 ? 5.316 6.996 -0.631 1.00 96.75 85 LEU A C 1
ATOM 750 O O . LEU A 1 85 ? 5.573 6.902 0.568 1.00 96.75 85 LEU A O 1
ATOM 754 N N . SER A 1 86 ? 6.165 7.529 -1.512 1.00 96.62 86 SER A N 1
ATOM 755 C CA . SER A 1 86 ? 7.538 7.917 -1.189 1.00 96.62 86 SER A CA 1
ATOM 756 C C . SER A 1 86 ? 7.700 9.405 -0.893 1.00 96.62 86 SER A C 1
ATOM 758 O O . SER A 1 86 ? 8.665 9.762 -0.232 1.00 96.62 86 SER A O 1
ATOM 760 N N . ILE A 1 87 ? 6.776 10.270 -1.327 1.00 93.50 87 ILE A N 1
ATOM 761 C CA . ILE A 1 87 ? 6.876 11.726 -1.127 1.00 93.50 87 ILE A CA 1
ATOM 762 C C . ILE A 1 87 ? 5.621 12.266 -0.437 1.00 93.50 87 ILE A C 1
ATOM 764 O O . ILE A 1 87 ? 5.695 12.779 0.685 1.00 93.50 87 ILE A O 1
ATOM 768 N N . ASN A 1 88 ? 4.465 12.100 -1.080 1.00 92.75 88 ASN A N 1
ATOM 769 C CA . ASN A 1 88 ? 3.267 12.888 -0.778 1.00 92.75 88 ASN A CA 1
ATOM 770 C C . ASN A 1 88 ? 2.379 12.307 0.330 1.00 92.75 88 ASN A C 1
ATOM 772 O O . ASN A 1 88 ? 1.467 12.988 0.788 1.00 92.75 88 ASN A O 1
ATOM 776 N N . TYR A 1 89 ? 2.603 11.065 0.768 1.00 93.12 89 TYR A N 1
ATOM 777 C CA . TYR A 1 89 ? 1.712 10.430 1.738 1.00 93.12 89 TYR A CA 1
ATOM 778 C C . TYR A 1 89 ? 1.748 11.145 3.099 1.00 93.12 89 TYR A C 1
ATOM 780 O O . TYR A 1 89 ? 2.818 11.383 3.660 1.00 93.12 89 TYR A O 1
ATOM 788 N N . GLY A 1 90 ? 0.594 11.454 3.684 1.00 92.50 90 GLY A N 1
ATOM 789 C CA . GLY A 1 90 ? 0.487 12.188 4.955 1.00 92.50 90 GLY A CA 1
ATOM 790 C C . GLY A 1 90 ? 0.808 11.349 6.202 1.00 92.50 90 GLY A C 1
ATOM 791 O O . GLY A 1 90 ? 0.147 11.495 7.233 1.00 92.50 90 GLY A O 1
ATOM 792 N N . ILE A 1 91 ? 1.762 10.417 6.097 1.00 93.06 91 ILE A N 1
ATOM 793 C CA . ILE A 1 91 ? 2.107 9.425 7.121 1.00 93.06 91 ILE A CA 1
ATOM 794 C C . ILE A 1 91 ? 3.624 9.307 7.326 1.00 93.06 91 ILE A C 1
ATOM 796 O O . ILE A 1 91 ? 4.421 9.630 6.442 1.00 93.06 91 ILE A O 1
ATOM 800 N N . GLU A 1 92 ? 4.008 8.759 8.475 1.00 95.12 92 GLU A N 1
ATOM 801 C CA . GLU A 1 92 ? 5.338 8.215 8.756 1.00 95.12 92 GLU A CA 1
ATOM 802 C C . GLU A 1 92 ? 5.258 6.689 8.825 1.00 95.12 92 GLU A C 1
ATOM 804 O O . GLU A 1 92 ? 4.508 6.131 9.627 1.00 95.12 92 GLU A O 1
ATOM 809 N N . TYR A 1 93 ? 6.057 5.996 8.015 1.00 97.38 93 TYR A N 1
ATOM 810 C CA . TYR A 1 93 ? 6.132 4.538 8.085 1.00 97.38 93 TYR A CA 1
ATOM 811 C C . TYR A 1 93 ? 6.940 4.091 9.301 1.00 97.38 93 TYR A C 1
ATOM 813 O O . TYR A 1 93 ? 8.078 4.526 9.489 1.00 97.38 93 TYR A O 1
ATOM 821 N N . ILE A 1 94 ? 6.394 3.164 10.086 1.00 97.19 94 ILE A N 1
ATOM 822 C CA . ILE A 1 94 ? 7.040 2.661 11.300 1.00 97.19 94 ILE A CA 1
ATOM 823 C C . ILE A 1 94 ? 7.749 1.342 11.030 1.00 97.19 94 ILE A C 1
ATOM 825 O O . ILE A 1 94 ? 8.969 1.267 11.180 1.00 97.19 94 ILE A O 1
ATOM 829 N N . ASP A 1 95 ? 7.031 0.312 10.594 1.00 97.56 95 ASP A N 1
ATOM 830 C CA . ASP A 1 95 ? 7.618 -1.006 10.346 1.00 97.56 95 ASP A CA 1
ATOM 831 C C . ASP A 1 95 ? 6.760 -1.846 9.392 1.00 97.56 95 ASP A C 1
ATOM 833 O O . ASP A 1 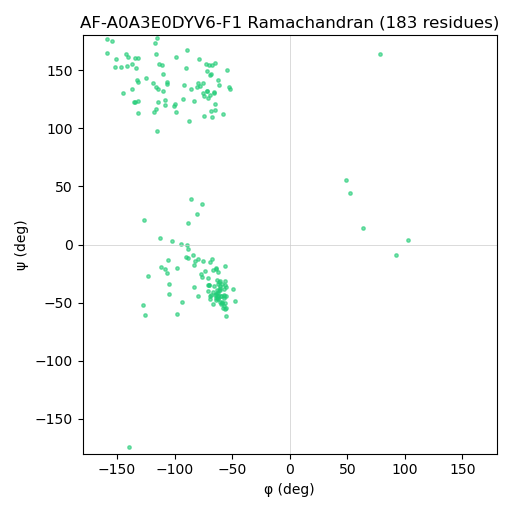95 ? 5.593 -1.556 9.150 1.00 97.56 95 ASP A O 1
ATOM 837 N N . LEU A 1 96 ? 7.354 -2.914 8.872 1.00 98.38 96 LEU A N 1
ATOM 838 C CA . LEU A 1 96 ? 6.668 -4.003 8.188 1.00 98.38 96 LEU A CA 1
ATOM 839 C C . LEU A 1 96 ? 7.186 -5.315 8.771 1.00 98.38 96 LEU A C 1
ATOM 841 O O . LEU A 1 96 ? 8.356 -5.645 8.585 1.00 98.38 96 LEU A O 1
ATOM 845 N N . LYS A 1 97 ? 6.347 -6.074 9.469 1.00 96.88 97 LYS A N 1
ATOM 846 C CA . LYS A 1 97 ? 6.792 -7.261 10.213 1.00 96.88 97 LYS A CA 1
ATOM 847 C C . LYS A 1 97 ? 5.900 -8.471 9.981 1.00 96.88 97 LYS A C 1
ATOM 849 O O . LYS A 1 97 ? 4.702 -8.343 9.731 1.00 96.88 97 LYS A O 1
ATOM 854 N N . LYS A 1 98 ? 6.499 -9.659 10.097 1.00 96.19 98 LYS A N 1
ATOM 855 C CA . LYS A 1 98 ? 5.758 -10.920 10.212 1.00 96.19 98 LYS A CA 1
ATOM 856 C C . LYS A 1 98 ? 5.181 -10.991 11.621 1.00 96.19 98 LYS A C 1
ATOM 858 O O . LYS A 1 98 ? 5.916 -10.823 12.593 1.00 96.19 98 LYS A O 1
ATOM 863 N N . VAL A 1 99 ? 3.880 -11.231 11.728 1.00 94.38 99 VAL A N 1
ATOM 864 C CA . VAL A 1 99 ? 3.213 -11.466 13.020 1.00 94.38 99 VAL A CA 1
ATOM 865 C C . VAL A 1 99 ? 2.805 -12.928 13.188 1.00 94.38 99 VAL A C 1
ATOM 867 O O . VAL A 1 99 ? 2.650 -13.388 14.313 1.00 94.38 99 VAL A O 1
ATOM 870 N N . ASP A 1 100 ? 2.688 -13.664 12.079 1.00 92.56 100 ASP A N 1
ATOM 871 C CA . ASP A 1 100 ? 2.524 -15.119 12.032 1.00 92.56 100 ASP A CA 1
ATOM 872 C C . ASP A 1 100 ? 3.064 -15.658 10.688 1.00 92.56 100 ASP A C 1
ATOM 874 O O . ASP A 1 100 ? 3.429 -14.879 9.801 1.00 92.56 100 ASP A O 1
ATOM 878 N N . LYS A 1 101 ? 3.076 -16.985 10.513 1.00 90.50 101 LYS A N 1
ATOM 879 C CA . LYS A 1 101 ? 3.594 -17.712 9.343 1.00 90.50 101 LYS A CA 1
ATOM 880 C C . LYS A 1 101 ? 3.077 -17.179 8.004 1.00 90.50 101 LYS A C 1
ATOM 882 O O . LYS A 1 101 ? 3.832 -17.140 7.048 1.00 90.50 101 LYS A O 1
ATOM 887 N N . ASN A 1 102 ? 1.809 -16.777 7.947 1.00 94.69 102 ASN A N 1
ATOM 888 C CA . ASN A 1 102 ? 1.149 -16.300 6.726 1.00 94.69 102 ASN A CA 1
ATOM 889 C C . ASN A 1 102 ? 0.507 -14.919 6.927 1.00 94.69 102 ASN A C 1
ATOM 891 O O . ASN A 1 102 ? -0.453 -14.579 6.236 1.00 94.69 102 ASN A O 1
ATOM 895 N N . LYS A 1 103 ? 0.964 -14.156 7.928 1.00 97.31 103 LYS A N 1
ATOM 896 C CA . LYS A 1 103 ? 0.347 -12.886 8.326 1.00 97.31 103 LYS A CA 1
ATOM 897 C C . LYS A 1 103 ? 1.403 -11.809 8.531 1.00 97.31 103 LYS A C 1
ATOM 899 O O . LYS A 1 103 ? 2.337 -11.972 9.322 1.00 97.31 103 LYS A O 1
ATOM 904 N N . GLY A 1 104 ? 1.255 -10.719 7.789 1.00 97.94 104 GLY A N 1
ATOM 905 C CA . GLY A 1 104 ? 2.105 -9.539 7.846 1.00 97.94 104 GLY A CA 1
ATOM 906 C C . GLY A 1 104 ? 1.343 -8.327 8.371 1.00 97.94 104 GLY A C 1
ATOM 907 O O . GLY A 1 104 ? 0.116 -8.260 8.283 1.00 97.94 104 GLY A O 1
ATOM 908 N N . LEU A 1 105 ? 2.090 -7.381 8.931 1.00 98.00 105 LEU A N 1
ATOM 909 C CA . LEU A 1 105 ? 1.571 -6.126 9.457 1.00 98.00 105 LEU A CA 1
ATOM 910 C C . LEU A 1 105 ? 2.468 -4.976 8.994 1.00 98.00 105 LEU A C 1
ATOM 912 O O . LEU A 1 105 ? 3.669 -4.996 9.270 1.00 98.00 105 LEU A O 1
ATOM 916 N N . LEU A 1 106 ? 1.891 -3.996 8.301 1.00 98.38 106 LEU A N 1
ATOM 917 C CA . LEU A 1 106 ? 2.528 -2.719 7.982 1.00 98.38 106 LEU A CA 1
ATOM 918 C C . LEU A 1 106 ? 2.028 -1.680 8.982 1.00 98.38 106 LEU A C 1
ATOM 920 O O . LEU A 1 106 ? 0.830 -1.442 9.045 1.00 98.38 106 LEU A O 1
ATOM 924 N N . GLU A 1 107 ? 2.923 -1.066 9.744 1.00 97.75 107 GLU A N 1
ATOM 925 C CA . GLU A 1 107 ? 2.611 -0.052 10.752 1.00 97.75 107 GLU A CA 1
ATOM 926 C C . GLU A 1 107 ? 3.024 1.344 10.285 1.00 97.75 107 GLU A C 1
ATOM 928 O O . GLU A 1 107 ? 4.108 1.537 9.724 1.00 97.75 107 GLU A O 1
ATOM 933 N N . TYR A 1 108 ? 2.185 2.333 10.569 1.00 95.88 108 TYR A N 1
ATOM 934 C CA . TYR A 1 108 ? 2.433 3.729 10.237 1.00 95.88 108 TYR A CA 1
ATOM 935 C C . TYR A 1 108 ? 1.763 4.682 11.230 1.00 95.88 108 TYR A C 1
ATOM 937 O O . TYR A 1 108 ? 0.810 4.328 11.922 1.00 95.88 108 TYR A O 1
ATOM 945 N N . ASN A 1 109 ? 2.252 5.915 11.281 1.00 93.38 109 ASN A N 1
ATOM 946 C CA . ASN A 1 109 ? 1.632 7.012 12.010 1.00 93.38 109 ASN A CA 1
ATOM 947 C C . ASN A 1 109 ? 1.017 8.002 11.019 1.00 93.38 109 ASN A C 1
ATOM 949 O O . ASN A 1 109 ? 1.757 8.572 10.217 1.00 93.38 109 ASN A O 1
ATOM 953 N N . PRO A 1 110 ? -0.301 8.246 11.059 1.00 90.88 110 PRO A N 1
ATOM 954 C CA . PRO A 1 110 ? -0.908 9.282 10.241 1.00 90.88 110 PRO A CA 1
ATOM 955 C C . PRO A 1 110 ? -0.708 10.658 10.887 1.00 90.88 110 PRO A C 1
ATOM 957 O O . PRO A 1 110 ? -0.904 10.823 12.094 1.00 90.88 110 PRO A O 1
ATOM 960 N N . TYR A 1 111 ? -0.333 11.656 10.088 1.00 86.56 111 TYR A N 1
ATOM 961 C CA . TYR A 1 111 ? -0.112 13.031 10.554 1.00 86.56 111 TYR A CA 1
ATOM 962 C C . TYR A 1 111 ? -1.217 14.000 10.137 1.00 86.56 111 TYR A C 1
ATOM 964 O O . TYR A 1 111 ? -1.454 14.997 10.818 1.00 86.56 111 TYR A O 1
ATOM 972 N N . GLU A 1 112 ? -1.925 13.696 9.058 1.00 80.81 112 GLU A N 1
ATOM 973 C CA . GLU A 1 112 ? -3.032 14.494 8.539 1.00 80.81 112 GLU A CA 1
ATOM 974 C C . GLU A 1 112 ? -4.161 13.585 8.049 1.00 80.81 112 GLU A C 1
ATOM 976 O O . GLU A 1 112 ? -3.956 12.392 7.852 1.00 80.81 112 GLU A O 1
ATOM 981 N N . TYR A 1 113 ? -5.376 14.116 7.893 1.00 80.06 113 TYR A N 1
ATOM 982 C CA . TYR A 1 113 ? -6.492 13.361 7.321 1.00 80.06 113 TYR A CA 1
ATOM 983 C C . TYR A 1 113 ? -7.291 14.224 6.335 1.00 80.06 113 TYR A C 1
ATOM 985 O O . TYR A 1 113 ? -7.651 15.350 6.690 1.00 80.06 113 TYR A O 1
ATOM 993 N N . PRO A 1 114 ? -7.632 13.706 5.139 1.00 74.81 114 PRO A N 1
ATOM 994 C CA . PRO A 1 114 ? -7.206 12.411 4.599 1.00 74.81 114 PRO A CA 1
ATOM 995 C C . PRO A 1 114 ? -5.722 12.449 4.202 1.00 74.81 114 PRO A C 1
ATOM 997 O O . PRO A 1 114 ? -5.299 13.355 3.495 1.00 74.81 114 PRO A O 1
ATOM 1000 N N . TYR A 1 115 ? -4.930 11.454 4.602 1.00 77.12 115 TYR A N 1
ATOM 1001 C CA . TYR A 1 115 ? -3.486 11.411 4.314 1.00 77.12 115 TYR A CA 1
ATOM 1002 C C . TYR A 1 115 ? -3.154 10.915 2.899 1.00 77.12 115 TYR A C 1
ATOM 1004 O O . TYR A 1 115 ? -2.078 10.376 2.696 1.00 77.12 115 TYR A O 1
ATOM 1012 N N . GLY A 1 116 ? -4.052 11.069 1.920 1.00 72.31 116 GLY A N 1
ATOM 1013 C CA . GLY A 1 116 ? -3.917 10.495 0.569 1.00 72.31 116 GLY A CA 1
ATOM 1014 C C . GLY A 1 116 ? -4.773 9.248 0.313 1.00 72.31 116 GLY A C 1
ATOM 1015 O O . GLY A 1 116 ? -4.714 8.679 -0.773 1.00 72.31 116 GLY A O 1
ATOM 1016 N N . GLY A 1 117 ? -5.606 8.861 1.287 1.00 82.75 117 GLY A N 1
ATOM 1017 C CA . GLY A 1 117 ? -6.509 7.709 1.198 1.00 82.75 117 GLY A CA 1
ATOM 1018 C C . GLY A 1 117 ? -5.801 6.373 1.428 1.00 82.75 117 GLY A C 1
ATOM 1019 O O . GLY A 1 117 ? -4.582 6.289 1.382 1.00 82.75 117 GLY A O 1
ATOM 1020 N N . ILE A 1 118 ? -6.569 5.317 1.689 1.00 88.75 118 ILE A N 1
ATOM 1021 C CA . ILE A 1 118 ? -6.018 3.988 2.008 1.00 88.75 118 ILE A CA 1
ATOM 1022 C C . ILE A 1 118 ? -5.644 3.176 0.759 1.00 88.75 118 ILE A C 1
ATOM 1024 O O . ILE A 1 118 ? -4.874 2.219 0.837 1.00 88.75 118 ILE A O 1
ATOM 1028 N N . ASP A 1 119 ? -6.168 3.561 -0.402 1.00 90.69 119 ASP A N 1
ATOM 1029 C CA . ASP A 1 119 ? -6.063 2.789 -1.640 1.00 90.69 119 ASP A CA 1
ATOM 1030 C C . ASP A 1 119 ? -4.610 2.584 -2.065 1.00 90.69 119 ASP A C 1
ATOM 1032 O O . ASP A 1 119 ? -4.236 1.482 -2.459 1.00 90.69 119 ASP A O 1
ATOM 1036 N N . GLY A 1 120 ? -3.765 3.609 -1.907 1.00 92.88 120 GLY A N 1
ATOM 1037 C CA . GLY A 1 120 ? -2.348 3.525 -2.250 1.00 92.88 120 GLY A CA 1
ATOM 1038 C C . GLY A 1 120 ? -1.627 2.421 -1.474 1.00 92.88 120 GLY A C 1
ATOM 1039 O O . GLY A 1 120 ? -0.979 1.559 -2.067 1.00 92.88 120 GLY A O 1
ATOM 1040 N N . ILE A 1 121 ? -1.780 2.383 -0.146 1.00 95.44 121 ILE A N 1
ATOM 1041 C CA . ILE A 1 121 ? -1.094 1.378 0.680 1.00 95.44 121 ILE A CA 1
ATOM 1042 C C . ILE A 1 121 ? -1.672 -0.030 0.484 1.00 95.44 121 ILE A C 1
ATOM 1044 O O . ILE A 1 121 ? -0.924 -1.010 0.463 1.00 95.44 121 ILE A O 1
ATOM 1048 N N . VAL A 1 122 ? -2.987 -0.137 0.265 1.00 96.38 122 VAL A N 1
ATOM 1049 C CA . VAL A 1 122 ? -3.660 -1.405 -0.048 1.00 96.38 122 VAL A CA 1
ATOM 1050 C C . VAL A 1 122 ? -3.161 -1.963 -1.380 1.00 96.38 122 VAL A C 1
ATOM 1052 O O . VAL A 1 122 ? -2.787 -3.137 -1.453 1.00 96.38 122 VAL A O 1
ATOM 1055 N N . MET A 1 123 ? -3.100 -1.131 -2.421 1.00 95.44 123 MET A N 1
ATOM 1056 C CA . MET A 1 123 ? -2.650 -1.543 -3.751 1.00 95.44 123 MET A CA 1
ATOM 1057 C C . MET A 1 123 ? -1.154 -1.839 -3.797 1.00 95.44 123 MET A C 1
ATOM 1059 O O . MET A 1 123 ? -0.757 -2.805 -4.449 1.00 95.44 123 MET A O 1
ATOM 1063 N N . PHE A 1 124 ? -0.342 -1.101 -3.037 1.00 97.38 124 PHE A N 1
ATOM 1064 C CA . PHE A 1 124 ? 1.066 -1.426 -2.826 1.00 97.38 124 PHE A CA 1
ATOM 1065 C C . PHE A 1 124 ? 1.243 -2.819 -2.228 1.00 97.38 124 PHE A C 1
ATOM 1067 O O . PHE A 1 124 ? 1.919 -3.650 -2.817 1.00 97.38 124 PHE A O 1
ATOM 1074 N N . VAL A 1 125 ? 0.599 -3.131 -1.100 1.00 97.81 125 VAL A N 1
ATOM 1075 C CA . VAL A 1 125 ? 0.744 -4.462 -0.486 1.00 97.81 125 VAL A CA 1
ATOM 1076 C C . VAL A 1 125 ? 0.215 -5.557 -1.416 1.00 97.81 125 VAL A C 1
ATOM 1078 O O . VAL A 1 125 ? 0.858 -6.593 -1.597 1.00 97.81 125 VAL A O 1
ATOM 1081 N N . LYS A 1 126 ? -0.925 -5.322 -2.072 1.00 96.44 126 LYS A N 1
ATOM 1082 C CA . LYS A 1 126 ? -1.520 -6.269 -3.024 1.00 96.44 126 LYS A CA 1
ATOM 1083 C C . LYS A 1 126 ? -0.622 -6.558 -4.228 1.00 96.44 126 LYS A C 1
ATOM 1085 O O . LYS A 1 126 ? -0.639 -7.680 -4.760 1.00 96.44 126 LYS A O 1
ATOM 1090 N N . SER A 1 127 ? 0.178 -5.589 -4.679 1.00 96.88 127 SER A N 1
ATOM 1091 C CA . SER A 1 127 ? 1.040 -5.798 -5.840 1.00 96.88 127 SER A CA 1
ATOM 1092 C C . SER A 1 127 ? 2.101 -6.876 -5.593 1.00 96.88 127 SER A C 1
ATOM 1094 O O . SER A 1 127 ? 2.500 -7.569 -6.525 1.00 96.88 127 SER A O 1
ATOM 1096 N N . PHE A 1 128 ? 2.399 -7.193 -4.333 1.00 97.75 128 PHE A N 1
ATOM 1097 C CA . PHE A 1 128 ? 3.310 -8.272 -3.952 1.00 97.75 128 PHE A CA 1
ATOM 1098 C C . PHE A 1 128 ? 2.640 -9.649 -3.805 1.00 97.75 128 PHE A C 1
ATOM 1100 O O . PHE A 1 128 ? 3.195 -10.532 -3.175 1.00 97.75 128 PHE A O 1
ATOM 1107 N N . ASN A 1 129 ? 1.446 -9.859 -4.378 1.00 96.38 129 ASN A N 1
ATOM 1108 C CA . ASN A 1 129 ? 0.642 -11.092 -4.215 1.00 96.38 129 ASN A CA 1
ATOM 1109 C C . ASN A 1 129 ? 0.172 -11.341 -2.771 1.00 96.38 129 ASN A C 1
ATOM 1111 O O . ASN A 1 129 ? -0.339 -12.415 -2.455 1.00 96.38 129 ASN A O 1
ATOM 1115 N N . SER A 1 130 ? 0.271 -10.326 -1.916 1.00 97.00 130 SER A N 1
ATOM 1116 C CA . SER A 1 130 ? -0.345 -10.325 -0.597 1.00 97.00 130 SER A CA 1
ATOM 1117 C C . SER A 1 130 ? -1.837 -10.000 -0.691 1.00 97.00 130 SER A C 1
ATOM 1119 O O . SER A 1 130 ? -2.319 -9.408 -1.661 1.00 97.00 130 SER A O 1
ATOM 1121 N N . ILE A 1 131 ? -2.584 -10.374 0.342 1.00 96.88 131 ILE A N 1
ATOM 1122 C CA . ILE A 1 131 ? -4.019 -10.124 0.454 1.00 96.88 131 ILE A CA 1
ATOM 1123 C C . ILE A 1 131 ? -4.250 -9.176 1.632 1.00 96.88 131 ILE A C 1
ATOM 1125 O O . ILE A 1 131 ? -4.301 -9.654 2.765 1.00 96.88 131 ILE A O 1
ATOM 1129 N N . PRO A 1 132 ? -4.401 -7.862 1.394 1.00 97.81 132 PRO A N 1
ATOM 1130 C CA . PRO A 1 132 ? -4.880 -6.922 2.406 1.00 97.81 132 PRO A CA 1
ATOM 1131 C C . PRO A 1 132 ? -6.202 -7.394 3.023 1.00 97.81 132 PRO A C 1
ATOM 1133 O O . PRO A 1 132 ? -7.075 -7.872 2.295 1.00 97.81 132 PRO A O 1
ATOM 1136 N N . LYS A 1 133 ? -6.330 -7.306 4.352 1.00 97.38 133 LYS A N 1
ATOM 1137 C CA . LYS A 1 133 ? -7.493 -7.816 5.101 1.00 97.38 133 LYS A CA 1
ATOM 1138 C C . LYS A 1 133 ? -8.118 -6.790 6.026 1.00 97.38 133 LYS A C 1
ATOM 1140 O O . LYS A 1 133 ? -9.323 -6.599 5.957 1.00 97.38 133 LYS A O 1
ATOM 1145 N N . ILE A 1 134 ? -7.319 -6.164 6.882 1.00 97.69 134 ILE A N 1
ATOM 1146 C CA . ILE A 1 134 ? -7.795 -5.201 7.878 1.00 97.69 134 ILE A CA 1
ATOM 1147 C C . ILE A 1 134 ? -6.914 -3.965 7.805 1.00 97.69 134 ILE A C 1
ATOM 1149 O O . ILE A 1 134 ? -5.697 -4.099 7.675 1.00 97.69 134 ILE A O 1
ATOM 1153 N N . ILE A 1 135 ? -7.505 -2.782 7.925 1.00 96.56 135 ILE A N 1
ATOM 1154 C CA . ILE A 1 135 ? -6.765 -1.534 8.079 1.00 96.56 135 ILE A CA 1
ATOM 1155 C C . ILE A 1 135 ? -7.330 -0.711 9.237 1.00 96.56 135 ILE A C 1
ATOM 1157 O O . ILE A 1 135 ? -8.517 -0.403 9.254 1.00 96.56 135 ILE A O 1
ATOM 1161 N N . ASP A 1 136 ? -6.486 -0.358 10.205 1.00 94.94 136 ASP A N 1
ATOM 1162 C CA . ASP A 1 136 ? -6.738 0.777 11.095 1.00 94.94 136 ASP A CA 1
ATOM 1163 C C . ASP A 1 136 ? -6.166 2.008 10.406 1.00 94.94 136 ASP A C 1
ATOM 1165 O O . ASP A 1 136 ? -4.947 2.173 10.335 1.00 94.94 136 ASP A O 1
ATOM 1169 N N . ASP A 1 137 ? -7.047 2.854 9.881 1.00 91.88 137 ASP A N 1
ATOM 1170 C CA . ASP A 1 137 ? -6.658 4.035 9.117 1.00 91.88 137 ASP A CA 1
ATOM 1171 C C . ASP A 1 137 ? -6.470 5.281 10.010 1.00 91.88 137 ASP A C 1
ATOM 1173 O O . ASP A 1 137 ? -6.152 6.356 9.506 1.00 91.88 137 ASP A O 1
ATOM 1177 N N . GLY A 1 138 ? -6.672 5.157 11.325 1.00 90.31 138 GLY A N 1
ATOM 1178 C CA . GLY A 1 138 ? -6.645 6.256 12.291 1.00 90.31 138 GLY A CA 1
ATOM 1179 C C . GLY A 1 138 ? -8.010 6.890 12.558 1.00 90.31 138 GLY A C 1
ATOM 1180 O O . GLY A 1 138 ? -8.138 7.681 13.495 1.00 90.31 138 GLY A O 1
ATOM 1181 N N . THR A 1 139 ? -9.033 6.534 11.785 1.00 91.06 139 THR A N 1
ATOM 1182 C CA . THR A 1 139 ? -10.434 6.910 12.016 1.00 91.06 139 THR A CA 1
ATOM 1183 C C . THR A 1 139 ? -11.244 5.746 12.559 1.00 91.06 139 THR A C 1
ATOM 1185 O O . THR A 1 139 ? -12.024 5.953 13.483 1.00 91.06 139 THR A O 1
ATOM 1188 N N . SER A 1 140 ? -11.043 4.547 12.018 1.00 92.50 140 SER A N 1
ATOM 1189 C CA . SER A 1 140 ? -11.629 3.300 12.500 1.00 92.50 140 SER A CA 1
ATOM 1190 C C . SER A 1 140 ? -10.818 2.102 12.020 1.00 92.50 140 SER A C 1
ATOM 1192 O O . SER A 1 140 ? -9.868 2.246 11.247 1.00 92.50 140 SER A O 1
ATOM 1194 N N . VAL A 1 141 ? -11.227 0.916 12.463 1.00 94.50 141 VAL A N 1
ATOM 1195 C CA . VAL A 1 141 ? -10.770 -0.358 11.910 1.00 94.50 141 VAL A CA 1
ATOM 1196 C C . VAL A 1 141 ? -11.731 -0.817 10.816 1.00 94.50 141 VAL A C 1
ATOM 1198 O O . VAL A 1 141 ? -12.928 -0.970 11.054 1.00 94.50 141 VAL A O 1
ATOM 1201 N N . TYR A 1 142 ? -11.202 -1.080 9.625 1.00 96.06 142 TYR A N 1
ATOM 1202 C CA . TYR A 1 142 ? -11.974 -1.495 8.461 1.00 96.06 142 TYR A CA 1
ATOM 1203 C C . TYR A 1 142 ? -11.555 -2.874 7.959 1.00 96.06 142 TYR A C 1
ATOM 1205 O O . TYR A 1 142 ? -10.366 -3.173 7.862 1.00 96.06 142 TYR A O 1
ATOM 1213 N N . GLU A 1 143 ? -12.530 -3.691 7.570 1.00 97.44 143 GLU A N 1
ATOM 1214 C CA . GLU A 1 143 ? -12.301 -4.905 6.783 1.00 97.44 143 GLU A CA 1
ATOM 1215 C C . GLU A 1 143 ? -12.255 -4.574 5.293 1.00 97.44 143 GLU A C 1
ATOM 1217 O O . GLU A 1 143 ? -13.122 -3.862 4.795 1.00 97.44 143 GLU A O 1
ATOM 1222 N N . ILE A 1 144 ? -11.266 -5.117 4.584 1.00 97.25 144 ILE A N 1
ATOM 1223 C CA . ILE A 1 144 ? -11.049 -4.937 3.148 1.00 97.25 144 ILE A CA 1
ATOM 1224 C C . ILE A 1 144 ? -11.580 -6.158 2.398 1.00 97.25 144 ILE A C 1
ATOM 1226 O O . ILE A 1 144 ? -11.077 -7.274 2.556 1.00 97.25 144 ILE A O 1
ATOM 1230 N N . ASN A 1 145 ? -12.553 -5.928 1.518 1.00 95.12 145 ASN A N 1
ATOM 1231 C CA . ASN A 1 145 ? -13.184 -6.957 0.703 1.00 95.12 145 ASN A CA 1
ATOM 1232 C C . ASN A 1 145 ? -12.952 -6.672 -0.783 1.00 95.12 145 ASN A C 1
ATOM 1234 O O . ASN A 1 145 ? -13.436 -5.684 -1.328 1.00 95.12 145 ASN A O 1
ATOM 1238 N N . PHE A 1 146 ? -12.198 -7.550 -1.443 1.00 92.75 146 PHE A N 1
ATOM 1239 C CA . PHE A 1 146 ? -11.932 -7.455 -2.877 1.00 92.75 146 PHE A CA 1
ATOM 1240 C C . PHE A 1 146 ? -13.081 -8.060 -3.681 1.00 92.75 146 PHE A C 1
ATOM 1242 O O . PHE A 1 146 ? -13.394 -9.239 -3.522 1.00 92.75 146 PHE A O 1
ATOM 1249 N N . GLU A 1 147 ? -13.657 -7.269 -4.580 1.00 88.69 147 GLU A N 1
ATOM 1250 C CA . GLU A 1 147 ? -14.614 -7.744 -5.585 1.00 88.69 147 GLU A CA 1
ATOM 1251 C C . GLU A 1 147 ? -13.872 -8.331 -6.789 1.00 88.69 147 GLU A C 1
ATOM 1253 O O . GLU A 1 147 ? -14.280 -9.342 -7.361 1.00 88.69 147 GLU A O 1
ATOM 1258 N N . THR A 1 148 ? -12.739 -7.720 -7.144 1.00 86.06 148 THR A N 1
ATOM 1259 C CA 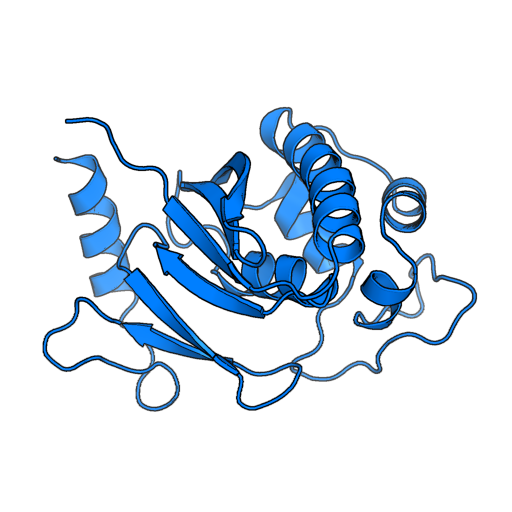. THR A 1 148 ? -11.844 -8.162 -8.218 1.00 86.06 148 THR A CA 1
ATOM 1260 C C . THR A 1 148 ? -10.377 -8.007 -7.799 1.00 86.06 148 THR A C 1
ATOM 1262 O O . THR A 1 148 ? -10.053 -7.677 -6.656 1.00 86.06 148 THR A O 1
ATOM 1265 N N . SER A 1 149 ? -9.438 -8.251 -8.718 1.00 82.62 149 SER A N 1
ATOM 1266 C CA . SER A 1 149 ? -8.018 -7.958 -8.494 1.00 82.62 149 SER A CA 1
ATOM 1267 C C . SER A 1 149 ? -7.699 -6.463 -8.397 1.00 82.62 149 SER A C 1
ATOM 1269 O O . SER A 1 149 ? -6.594 -6.133 -7.986 1.00 82.62 149 SER A O 1
ATOM 1271 N N . GLU A 1 150 ? -8.625 -5.578 -8.758 1.00 83.00 150 GLU A N 1
ATOM 1272 C CA . GLU A 1 150 ? -8.381 -4.131 -8.862 1.00 83.00 150 GLU A CA 1
ATOM 1273 C C . GLU A 1 150 ? -9.342 -3.332 -7.968 1.00 83.00 150 GLU A C 1
ATOM 1275 O O . GLU A 1 150 ? -8.992 -2.264 -7.479 1.00 83.00 150 GLU A O 1
ATOM 1280 N N . VAL A 1 151 ? -10.534 -3.876 -7.700 1.00 87.88 151 VAL A N 1
ATOM 1281 C CA . VAL A 1 151 ? -11.607 -3.202 -6.961 1.00 87.88 151 VAL A CA 1
ATOM 1282 C C . VAL A 1 151 ? -11.796 -3.833 -5.592 1.00 87.88 151 VAL A C 1
ATOM 1284 O O . VAL A 1 151 ? -11.925 -5.057 -5.465 1.00 87.88 151 VAL A O 1
ATOM 1287 N N . PHE A 1 152 ? -11.863 -2.987 -4.570 1.00 93.25 152 PHE A N 1
ATOM 1288 C CA . PHE A 1 152 ? -12.233 -3.384 -3.222 1.00 93.25 152 PHE A CA 1
ATOM 1289 C C . PHE A 1 152 ? -13.196 -2.383 -2.593 1.00 93.25 152 PHE A C 1
ATOM 1291 O O . PHE A 1 152 ? -13.220 -1.202 -2.936 1.00 93.25 152 PHE A O 1
ATOM 1298 N N . ASN A 1 153 ? -13.969 -2.878 -1.639 1.00 94.06 153 ASN A N 1
ATOM 1299 C CA . ASN A 1 153 ? -14.748 -2.074 -0.717 1.00 94.06 153 ASN A CA 1
ATOM 1300 C C . ASN A 1 153 ? -14.240 -2.302 0.709 1.00 94.06 153 ASN A C 1
ATOM 1302 O O . ASN A 1 153 ? -13.498 -3.252 0.984 1.00 94.06 153 ASN A O 1
ATOM 1306 N N . ILE A 1 154 ? -14.622 -1.402 1.606 1.00 95.12 154 ILE A N 1
ATOM 1307 C CA . ILE A 1 154 ? -14.282 -1.496 3.019 1.00 95.12 154 ILE A CA 1
ATOM 1308 C C . ILE A 1 154 ? -15.531 -1.447 3.890 1.00 95.12 154 ILE A C 1
ATOM 1310 O O . ILE A 1 154 ? -16.476 -0.712 3.597 1.00 95.12 154 ILE A O 1
ATOM 1314 N N . THR A 1 155 ? -15.510 -2.217 4.973 1.00 95.88 155 THR A N 1
ATOM 1315 C CA . THR A 1 155 ? -16.561 -2.258 5.995 1.00 95.88 155 THR A CA 1
ATOM 1316 C C . THR A 1 155 ? -16.003 -1.724 7.308 1.00 95.88 155 THR A C 1
ATOM 1318 O O . THR A 1 155 ? -15.024 -2.274 7.804 1.00 95.88 155 THR A O 1
ATOM 1321 N N . ASP A 1 156 ? -16.614 -0.688 7.883 1.00 95.00 156 ASP A N 1
ATOM 1322 C CA . ASP A 1 156 ? -16.257 -0.169 9.213 1.00 95.00 156 ASP A CA 1
ATOM 1323 C C . ASP A 1 156 ? -16.651 -1.201 10.279 1.00 95.00 156 ASP A C 1
ATOM 1325 O O . ASP A 1 156 ? -17.827 -1.524 10.432 1.00 95.00 156 ASP A O 1
ATOM 1329 N N . LEU A 1 157 ? -15.674 -1.769 10.985 1.00 93.75 157 LEU A N 1
ATOM 1330 C CA . LEU A 1 157 ? -15.914 -2.800 11.996 1.00 93.75 157 LEU A CA 1
ATOM 1331 C C . LEU A 1 157 ? -16.325 -2.223 13.354 1.00 93.75 157 LEU A C 1
ATOM 1333 O O . LEU A 1 157 ? -16.796 -2.976 14.209 1.00 93.75 157 LEU A O 1
ATOM 1337 N N . GLU A 1 158 ? -16.148 -0.919 13.553 1.00 90.12 158 GLU A N 1
ATOM 1338 C CA . GLU A 1 158 ? -16.434 -0.225 14.808 1.00 90.12 158 GLU A CA 1
ATOM 1339 C C . GLU A 1 158 ? -17.715 0.616 14.738 1.00 90.12 158 GLU A C 1
ATOM 1341 O O . GLU A 1 158 ? -18.228 1.043 15.773 1.00 90.12 158 GLU A O 1
ATOM 1346 N N . ASP A 1 159 ? -18.263 0.852 13.543 1.00 87.94 159 ASP A N 1
ATOM 1347 C CA . ASP A 1 159 ? -19.608 1.404 13.387 1.00 87.94 159 ASP A CA 1
ATOM 1348 C C . ASP A 1 159 ? -20.668 0.352 13.756 1.00 87.94 159 ASP A C 1
ATOM 1350 O O . ASP A 1 159 ? -20.628 -0.790 13.293 1.00 87.94 159 ASP A O 1
ATOM 1354 N N . GLU A 1 160 ? -21.653 0.740 14.572 1.00 86.62 160 GLU A N 1
ATOM 1355 C CA . GLU A 1 160 ? -22.714 -0.162 15.050 1.00 86.62 160 GLU A CA 1
ATOM 1356 C C . GLU A 1 160 ? -23.490 -0.829 13.903 1.00 86.62 160 GLU A C 1
ATOM 1358 O O . GLU A 1 160 ? -23.931 -1.972 14.034 1.00 86.62 160 GLU A O 1
ATOM 1363 N N . ASN A 1 161 ? -23.621 -0.141 12.763 1.00 87.94 161 ASN A N 1
ATOM 1364 C CA . ASN A 1 161 ? -24.322 -0.650 11.585 1.00 87.94 161 ASN A CA 1
ATOM 1365 C C . ASN A 1 161 ? -23.390 -1.331 10.577 1.00 87.94 161 ASN A C 1
ATOM 1367 O O . ASN A 1 161 ? -23.859 -1.773 9.529 1.00 87.94 161 ASN A O 1
ATOM 1371 N N . LYS A 1 162 ? -22.086 -1.405 10.870 1.00 89.06 162 LYS A N 1
ATOM 1372 C CA . LYS A 1 162 ? -21.050 -1.921 9.972 1.00 89.06 162 LYS A CA 1
ATOM 1373 C C . LYS A 1 162 ? -21.137 -1.327 8.564 1.00 89.06 162 LYS A C 1
ATOM 1375 O O . LYS A 1 162 ? -21.276 -2.054 7.578 1.00 89.06 162 LYS A O 1
ATOM 1380 N N . GLN A 1 163 ? -21.112 0.005 8.473 1.00 90.31 163 GLN A N 1
ATOM 1381 C CA . GLN A 1 163 ? -21.215 0.722 7.198 1.00 90.31 163 GLN A CA 1
ATOM 1382 C C . GLN A 1 163 ? -20.186 0.201 6.176 1.00 90.31 163 GLN A C 1
ATOM 1384 O O . GLN A 1 163 ? -19.005 0.069 6.493 1.00 90.31 163 GLN A O 1
ATOM 1389 N N . ASN A 1 164 ? -20.630 -0.038 4.937 1.00 92.56 164 ASN A N 1
ATOM 1390 C CA . ASN A 1 164 ? -19.792 -0.507 3.833 1.00 92.56 164 ASN A CA 1
ATOM 1391 C C . ASN A 1 164 ? -19.720 0.531 2.699 1.00 92.56 164 ASN A C 1
ATOM 1393 O O . ASN A 1 164 ? -20.745 1.079 2.282 1.00 92.56 164 ASN A O 1
ATOM 1397 N N . SER A 1 165 ? -18.516 0.765 2.168 1.00 90.56 165 SER A N 1
ATOM 1398 C CA . SER A 1 165 ? -18.261 1.789 1.146 1.00 90.56 165 SER A CA 1
ATOM 1399 C C . SER A 1 165 ? -18.923 1.534 -0.209 1.00 90.56 165 SER A C 1
ATOM 1401 O O . SER A 1 165 ? -19.115 2.486 -0.965 1.00 90.56 165 SER A O 1
ATOM 1403 N N . SER A 1 166 ? -19.284 0.285 -0.523 1.00 89.06 166 SER A N 1
ATOM 1404 C CA . SER A 1 166 ? -20.035 -0.062 -1.739 1.00 89.06 166 SER A CA 1
ATOM 1405 C C . SER A 1 166 ? -21.509 0.351 -1.662 1.00 89.06 166 SER A C 1
ATOM 1407 O O . SER A 1 166 ? -22.145 0.553 -2.695 1.00 89.06 166 SER A O 1
ATOM 1409 N N . VAL A 1 167 ? -22.051 0.505 -0.447 1.00 89.69 167 VAL A N 1
ATOM 1410 C CA . VAL A 1 167 ? -23.453 0.882 -0.209 1.00 89.69 167 VAL A CA 1
ATOM 1411 C C . VAL A 1 167 ? -23.580 2.391 -0.042 1.00 89.69 167 VAL A C 1
ATOM 1413 O O . VAL A 1 167 ? -24.420 3.024 -0.680 1.00 89.69 167 VAL A O 1
ATOM 1416 N N . GLU A 1 168 ? -22.739 2.979 0.809 1.00 87.50 168 GLU A N 1
ATOM 1417 C CA . GLU A 1 168 ? -22.761 4.407 1.104 1.00 87.50 168 GLU A CA 1
ATOM 1418 C C . GLU A 1 168 ? -21.343 4.930 1.334 1.00 87.50 168 GLU A C 1
ATOM 1420 O O . GLU A 1 168 ? -20.582 4.396 2.146 1.00 87.50 168 GLU A O 1
ATOM 1425 N N . LYS A 1 169 ? -21.002 6.034 0.659 1.00 87.00 169 LYS A N 1
ATOM 1426 C CA . LYS A 1 169 ? -19.729 6.723 0.884 1.00 87.00 169 LYS A CA 1
ATOM 1427 C C . LYS A 1 169 ? -19.640 7.216 2.324 1.00 87.00 169 LYS A C 1
ATOM 1429 O O . LYS A 1 169 ? -20.576 7.821 2.845 1.00 87.00 169 LYS A O 1
ATOM 1434 N N . PHE A 1 170 ? -18.478 7.039 2.942 1.00 87.69 170 PHE A N 1
ATOM 1435 C CA . PHE A 1 170 ? -18.251 7.576 4.276 1.00 87.69 170 PHE A CA 1
ATOM 1436 C C . PHE A 1 170 ? -18.341 9.100 4.296 1.00 87.69 170 PHE A C 1
ATOM 1438 O O . PHE A 1 170 ? -17.867 9.804 3.400 1.00 87.69 170 PHE A O 1
ATOM 1445 N N . ASN A 1 171 ? -18.930 9.619 5.370 1.00 89.31 171 ASN A N 1
ATOM 1446 C CA . ASN A 1 171 ? -19.021 11.049 5.589 1.00 89.31 171 ASN A CA 1
ATOM 1447 C C . ASN A 1 171 ? -17.653 11.604 6.024 1.00 89.31 171 ASN A C 1
ATOM 1449 O O . ASN A 1 171 ? -17.208 11.368 7.149 1.00 89.31 171 ASN A O 1
ATOM 1453 N N . ALA A 1 172 ? -17.012 12.385 5.151 1.00 87.50 172 ALA A N 1
ATOM 1454 C CA . ALA A 1 172 ? -15.685 12.954 5.393 1.00 87.50 172 ALA A CA 1
ATOM 1455 C C . ALA A 1 172 ? -15.599 13.799 6.679 1.00 87.50 172 ALA A C 1
ATOM 1457 O O . ALA A 1 172 ? -14.585 13.771 7.371 1.00 87.50 172 ALA A O 1
ATOM 1458 N N . VAL A 1 173 ? -16.672 14.511 7.042 1.00 88.50 173 VAL A N 1
ATOM 1459 C CA . VAL A 1 173 ? -16.720 15.308 8.276 1.00 88.50 173 VAL A CA 1
ATOM 1460 C C . VAL A 1 173 ? -16.728 14.393 9.505 1.00 88.50 173 VAL A C 1
ATOM 1462 O O . VAL A 1 173 ? -15.980 14.637 10.451 1.00 88.50 173 VAL A O 1
ATOM 1465 N N . LYS A 1 174 ? -17.512 13.303 9.485 1.00 88.75 174 LYS A N 1
ATOM 1466 C CA . LYS A 1 174 ? -17.527 12.289 10.561 1.00 88.75 174 LYS A CA 1
ATOM 1467 C C . LYS A 1 174 ? -16.143 11.653 10.729 1.00 88.75 174 LYS A C 1
ATOM 1469 O O . LYS A 1 174 ? -15.668 11.535 11.856 1.00 88.75 174 LYS A O 1
ATOM 1474 N N . LEU A 1 175 ? -15.487 11.300 9.623 1.00 89.81 175 LEU A N 1
ATOM 1475 C CA . LEU A 1 175 ? -14.140 10.722 9.624 1.00 89.81 175 LEU A CA 1
ATOM 1476 C C . LEU A 1 175 ? -13.097 11.684 10.205 1.00 89.81 175 LEU A C 1
ATOM 1478 O O . LEU A 1 175 ? -12.315 11.288 11.066 1.00 89.81 175 LEU A O 1
ATOM 1482 N N . LEU A 1 176 ? -13.142 12.966 9.828 1.00 88.81 176 LEU A N 1
ATOM 1483 C CA . LEU A 1 176 ? -12.247 13.983 10.382 1.00 88.81 176 LEU A CA 1
ATOM 1484 C C . LEU A 1 176 ? -12.437 14.154 11.899 1.00 88.81 176 LEU A C 1
ATOM 1486 O O . LEU A 1 176 ? -11.459 14.289 12.633 1.00 88.81 176 LEU A O 1
ATOM 1490 N N . TYR A 1 177 ? -13.680 14.105 12.392 1.00 89.19 177 TYR A N 1
ATOM 1491 C CA . TYR A 1 177 ? -13.944 14.124 13.834 1.00 89.19 177 TYR A CA 1
ATOM 1492 C C . TYR A 1 177 ? -13.407 12.878 14.545 1.00 89.19 177 TYR A C 1
ATOM 1494 O O . TYR A 1 177 ? -12.799 13.020 15.609 1.00 89.19 177 TYR A O 1
ATOM 1502 N N . LYS A 1 178 ? -13.602 11.678 13.973 1.00 89.31 178 LYS A N 1
ATOM 1503 C CA . LYS A 1 178 ? -13.026 10.428 14.500 1.00 89.31 178 LYS A CA 1
ATOM 1504 C C . LYS A 1 178 ? -11.498 10.549 14.606 1.00 89.31 178 LYS A C 1
ATOM 1506 O O . LYS A 1 178 ? -10.951 10.377 15.695 1.00 89.31 178 LYS A O 1
ATOM 1511 N N . PHE A 1 179 ? -10.842 10.977 13.523 1.00 88.81 179 PHE A N 1
ATOM 1512 C CA . PHE A 1 179 ? -9.397 11.207 13.476 1.00 88.81 179 PHE A CA 1
ATOM 1513 C C . PHE A 1 179 ? -8.932 12.180 14.566 1.00 88.81 179 PHE A C 1
ATOM 1515 O O . PHE A 1 179 ? -8.083 11.848 15.389 1.00 88.81 179 PHE A O 1
ATOM 1522 N N . ALA A 1 180 ? -9.532 13.374 14.633 1.00 86.56 180 ALA A N 1
ATOM 1523 C CA . ALA A 1 180 ? -9.146 14.409 15.591 1.00 86.56 180 ALA A CA 1
ATOM 1524 C C . ALA A 1 180 ? -9.310 13.962 17.053 1.00 86.56 180 ALA A C 1
ATOM 1526 O O . ALA A 1 180 ? -8.559 14.400 17.926 1.00 86.56 180 ALA A O 1
ATOM 1527 N N . ASN A 1 181 ? -10.287 13.098 17.337 1.00 86.06 181 ASN A N 1
ATOM 1528 C CA . ASN A 1 181 ? -10.518 12.578 18.680 1.00 86.06 181 ASN A CA 1
ATOM 1529 C C . ASN A 1 181 ? -9.507 11.497 19.085 1.00 86.06 181 ASN A C 1
ATOM 1531 O O . ASN A 1 181 ? -9.187 11.420 20.271 1.00 86.06 181 ASN A O 1
ATOM 1535 N N . ARG A 1 182 ? -8.936 10.737 18.138 1.00 81.25 182 ARG A N 1
ATOM 1536 C CA . ARG A 1 182 ? -7.868 9.755 18.412 1.00 81.25 182 ARG A CA 1
ATOM 1537 C C . ARG A 1 182 ? -6.630 10.399 19.042 1.00 81.25 182 ARG A C 1
ATOM 1539 O O . ARG A 1 182 ? -5.988 9.799 19.895 1.00 81.25 182 ARG A O 1
ATOM 1546 N N . PHE A 1 183 ? -6.305 11.638 18.668 1.00 69.94 183 PHE A N 1
ATOM 1547 C CA . PHE A 1 183 ? -5.128 12.346 19.193 1.00 69.94 183 PHE A CA 1
ATOM 1548 C C . PHE A 1 183 ? -5.353 13.050 20.537 1.00 69.94 183 PHE A C 1
ATOM 1550 O O . PHE A 1 183 ? -4.379 13.532 21.117 1.00 69.94 183 PHE A O 1
ATOM 1557 N N . LYS A 1 184 ? -6.602 13.127 21.017 1.00 69.88 184 LYS A N 1
ATOM 1558 C CA . LYS A 1 184 ? -6.961 13.752 22.303 1.00 69.88 184 LYS A CA 1
ATOM 1559 C C . LYS A 1 184 ? -6.938 12.777 23.489 1.00 69.88 184 LYS A C 1
ATOM 1561 O O . LYS A 1 184 ? -7.064 13.240 24.620 1.00 69.88 184 LYS A O 1
ATOM 1566 N N . GLN A 1 185 ? -6.823 11.473 23.230 1.00 55.50 185 GLN A N 1
ATOM 1567 C CA . GLN A 1 185 ? -6.752 10.397 24.230 1.00 55.50 185 GLN A CA 1
ATOM 1568 C C . GLN A 1 185 ? -5.296 10.021 24.534 1.00 55.50 185 GLN A C 1
ATOM 1570 O O . GLN A 1 185 ? -5.023 9.626 25.691 1.00 55.50 185 GLN A O 1
#

Solvent-accessible surface area (backbone atoms only — not comparable to full-atom values): 10468 Å² total; per-residue (Å²): 126,83,82,77,64,26,32,40,33,27,38,44,88,49,71,64,39,53,52,53,44,46,56,36,46,53,53,34,38,51,20,35,73,65,71,46,88,80,57,73,66,59,53,64,74,55,45,58,66,76,34,54,35,61,20,18,80,62,93,87,50,94,72,74,101,62,82,54,33,72,88,50,99,57,47,49,44,48,67,62,47,47,46,36,63,25,66,67,38,31,56,42,70,71,50,71,46,78,81,48,100,47,32,37,39,38,34,27,42,75,78,49,83,83,35,74,62,66,63,57,62,47,51,56,50,34,36,41,72,28,43,56,40,38,34,35,77,56,53,52,44,26,40,48,46,68,83,51,99,59,45,67,39,41,29,32,70,76,45,95,82,44,55,34,49,82,82,49,75,78,57,66,69,60,44,50,52,38,34,61,51,60,78,75,107

Nearest PDB structures (foldseek):
  4ppd-assembly3_E-6  TM=5.207E-01  e=6.304E+00  Salmonella enterica subsp. enterica serovar Typhimurium str. LT2
  7rdv-assembly1_C-2  TM=5.673E-01  e=9.505E+00  Mus musculus

Radius of gyration: 16.44 Å; Cα contacts (8 Å, |Δi|>4): 297; chains: 1; bounding box: 40×33×50 Å

Secondary structure (DSSP, 8-state):
---PPEEEEEE-SSHHHHHHHHHHHHHHHHHHHTT----HHHHHHHS-HHHHTTSB--TTS---SS------SSSPBHHHHHHIIIII-SEEEEEEEEEETTEEEEEEEE-SSSSS-SHHHHHHHHHTT-EEEEEE-SS-EEEEEESSSS-EEEEESSSTT--BTTTS---HHHHHHHHHHHTT-

Sequence (185 aa):
MKKENCYLEFGYFEDLNFEDLKFTFEKIKYSKNNSIETNDNYWLENFPKYSIEKFWFLDSDLKPNFKTADKTEFNWHFYSLIELLSINYGIEYIDLKKVDKNKGLLEYNPYEYPYGGIDGIVMFVKSFNSIPKIIDDGTSVYEINFETSEVFNITDLEDENKQNSSVEKFNAVKLLYKFANRFKQ